Protein AF-A0A2A2EFG1-F1 (afdb_monomer)

InterPro domains:
  IPR046100 Protein of unknown function DUF6037 [PF19503] (18-204)

Solvent-accessible surface area (backbone atoms only — not comparable to full-atom values): 13064 Å² total; per-residue (Å²): 85,77,33,67,44,41,32,52,36,50,51,49,32,33,76,75,61,45,26,51,53,41,37,49,66,38,74,54,88,89,32,36,30,41,36,39,38,41,60,70,98,72,78,86,68,88,90,63,100,43,28,51,35,39,37,30,58,46,67,86,52,95,82,50,80,77,79,49,71,50,73,40,58,29,40,67,51,98,87,60,51,27,31,33,69,57,77,67,56,76,67,58,45,52,50,48,36,58,62,59,66,58,72,92,65,101,53,102,67,73,91,49,55,56,56,54,52,50,56,50,33,50,48,38,55,54,38,75,84,43,42,84,83,20,49,60,61,48,63,85,69,48,59,65,90,64,60,59,98,39,66,62,68,72,37,62,26,42,53,52,76,39,80,47,58,91,98,44,64,52,50,72,53,51,38,48,39,32,27,61,76,51,29,61,68,49,23,52,49,23,59,77,69,17,30,31,76,36,61,30,72,53,68,89,56,45,46,80,54,65,56,40,67,60,52,66,55,54,48,52,51,61,70,70,70,63,130

Mean predicted aligned error: 7.21 Å

Radius of gyration: 19.58 Å; Cα contacts (8 Å, |Δi|>4): 351; chains: 1;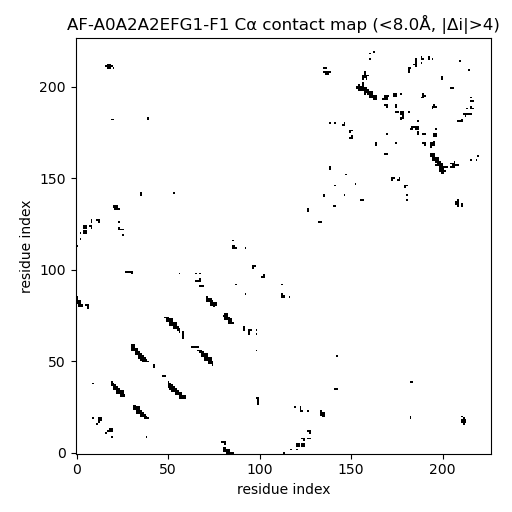 bounding box: 49×31×60 Å

Structure (mmCIF, N/CA/C/O backbone):
data_AF-A0A2A2EFG1-F1
#
_entry.id   AF-A0A2A2EFG1-F1
#
loop_
_atom_site.group_PDB
_atom_site.id
_atom_site.type_symbol
_atom_site.label_atom_id
_atom_site.label_alt_id
_atom_site.label_comp_id
_atom_site.label_asym_id
_atom_site.label_entity_id
_atom_site.label_seq_id
_atom_site.pdbx_PDB_ins_code
_atom_site.Cartn_x
_atom_site.Cartn_y
_atom_site.Cartn_z
_atom_site.occupancy
_atom_site.B_iso_or_equiv
_atom_site.auth_seq_id
_atom_site.auth_comp_id
_atom_site.auth_asym_id
_atom_site.auth_atom_id
_atom_site.pdbx_PDB_model_num
ATOM 1 N N . MET A 1 1 ? 1.786 10.701 15.870 1.00 95.50 1 MET A N 1
ATOM 2 C CA . MET A 1 1 ? 2.186 9.637 16.813 1.00 95.50 1 MET A CA 1
ATOM 3 C C . MET A 1 1 ? 3.221 8.754 16.147 1.00 95.50 1 MET A C 1
ATOM 5 O O . MET A 1 1 ? 3.118 8.558 14.942 1.00 95.50 1 MET A O 1
ATOM 9 N N . ASN A 1 2 ? 4.193 8.253 16.907 1.00 97.69 2 ASN A N 1
ATOM 10 C CA . ASN A 1 2 ? 5.210 7.336 16.385 1.00 97.69 2 ASN A CA 1
ATOM 11 C C . ASN A 1 2 ? 4.613 5.941 16.165 1.00 97.69 2 ASN A C 1
ATOM 13 O O . ASN A 1 2 ? 3.678 5.553 16.868 1.00 97.69 2 ASN A O 1
ATOM 17 N N . LEU A 1 3 ? 5.174 5.205 15.208 1.00 98.31 3 LEU A N 1
ATOM 18 C CA . LEU A 1 3 ? 4.755 3.867 14.791 1.00 98.31 3 LEU A CA 1
ATOM 19 C C . LEU A 1 3 ? 5.949 2.890 14.879 1.00 98.31 3 LEU A C 1
ATOM 21 O O . LEU A 1 3 ? 6.460 2.444 13.845 1.00 98.31 3 LEU A O 1
ATOM 25 N N . PRO A 1 4 ? 6.472 2.606 16.088 1.00 98.12 4 PRO A N 1
ATOM 26 C CA . PRO A 1 4 ? 7.697 1.825 16.244 1.00 98.12 4 PRO A CA 1
ATOM 27 C C . PRO A 1 4 ? 7.588 0.388 15.711 1.00 98.12 4 PRO A C 1
ATOM 29 O O . PRO A 1 4 ? 8.515 -0.073 15.047 1.00 98.12 4 PRO A O 1
ATOM 32 N N . GLU A 1 5 ? 6.469 -0.312 15.912 1.00 98.44 5 GLU A N 1
ATOM 33 C CA . GLU A 1 5 ? 6.283 -1.668 15.383 1.00 98.44 5 GLU A CA 1
ATOM 34 C C . GLU A 1 5 ? 6.168 -1.691 13.857 1.00 98.44 5 GLU A C 1
ATOM 36 O O . GLU A 1 5 ? 6.745 -2.573 13.218 1.00 98.44 5 GLU A O 1
ATOM 41 N N . LEU A 1 6 ? 5.497 -0.706 13.249 1.00 98.44 6 LEU A N 1
ATOM 42 C CA . LEU A 1 6 ? 5.484 -0.579 11.787 1.00 98.44 6 LEU A CA 1
ATOM 43 C C . LEU A 1 6 ? 6.875 -0.243 11.237 1.00 98.44 6 LEU A C 1
ATOM 45 O O . LEU A 1 6 ? 7.251 -0.756 10.184 1.00 98.44 6 LEU A O 1
ATOM 49 N N . THR A 1 7 ? 7.647 0.584 11.948 1.00 97.81 7 THR A N 1
ATOM 50 C CA . THR A 1 7 ? 9.036 0.919 11.586 1.00 97.81 7 THR A CA 1
ATOM 51 C C . THR A 1 7 ? 9.889 -0.344 11.532 1.00 97.81 7 THR A C 1
ATOM 53 O O . THR A 1 7 ? 10.501 -0.642 10.506 1.00 97.81 7 THR A O 1
ATOM 56 N N . GLU A 1 8 ? 9.871 -1.131 12.606 1.00 98.12 8 GLU A N 1
ATOM 57 C CA . GLU A 1 8 ? 10.647 -2.366 12.695 1.00 98.12 8 GLU A CA 1
ATOM 58 C C . GLU A 1 8 ? 10.170 -3.416 11.686 1.00 98.12 8 GLU A C 1
ATOM 60 O O . GLU A 1 8 ? 10.979 -4.052 11.010 1.00 98.12 8 GLU A O 1
ATOM 65 N N . THR A 1 9 ? 8.854 -3.554 11.510 1.00 98.19 9 THR A N 1
ATOM 66 C CA . THR A 1 9 ? 8.274 -4.438 10.492 1.00 98.19 9 THR A CA 1
ATOM 67 C C . THR A 1 9 ? 8.759 -4.064 9.098 1.00 98.19 9 THR A C 1
ATOM 69 O O . THR A 1 9 ? 9.175 -4.937 8.340 1.00 98.19 9 THR A O 1
ATOM 72 N N . THR A 1 10 ? 8.747 -2.774 8.765 1.00 95.88 10 THR A N 1
ATOM 73 C CA . THR A 1 10 ? 9.187 -2.267 7.459 1.00 95.88 10 THR A CA 1
ATOM 74 C C . THR A 1 10 ? 10.658 -2.576 7.218 1.00 95.88 10 THR A C 1
ATOM 76 O O . THR A 1 10 ? 11.002 -3.115 6.167 1.00 95.88 10 THR A O 1
ATOM 79 N N . ARG A 1 11 ? 11.513 -2.322 8.216 1.00 95.12 11 ARG A N 1
ATOM 80 C CA . ARG A 1 11 ? 12.943 -2.642 8.167 1.00 95.12 11 ARG A CA 1
ATOM 81 C C . ARG A 1 11 ? 13.173 -4.134 7.916 1.00 95.12 11 ARG A C 1
ATOM 83 O O . ARG A 1 11 ? 13.896 -4.499 6.995 1.00 95.12 11 ARG A O 1
ATOM 90 N N . LEU A 1 12 ? 12.506 -5.000 8.679 1.00 96.12 12 LEU A N 1
ATOM 91 C CA . LEU A 1 12 ? 12.628 -6.452 8.533 1.00 96.12 12 LEU A CA 1
ATOM 92 C C . LEU A 1 12 ? 12.108 -6.958 7.186 1.00 96.12 12 LEU A C 1
ATOM 94 O O . LEU A 1 12 ? 12.686 -7.887 6.624 1.00 96.12 12 LEU A O 1
ATOM 98 N N . VAL A 1 13 ? 11.013 -6.389 6.677 1.00 93.75 13 VAL A N 1
ATOM 99 C CA . VAL A 1 13 ? 10.456 -6.768 5.374 1.00 93.75 13 VAL A CA 1
ATOM 100 C C . VAL A 1 13 ? 11.408 -6.382 4.247 1.00 93.75 13 VAL A C 1
ATOM 102 O O . VAL A 1 13 ? 11.665 -7.212 3.373 1.00 93.75 13 VAL A O 1
ATOM 105 N N . LEU A 1 14 ? 11.979 -5.178 4.301 1.00 90.31 14 LEU A N 1
ATOM 106 C CA . LEU A 1 14 ? 12.982 -4.732 3.342 1.00 90.31 14 LEU A CA 1
ATOM 107 C C . LEU A 1 14 ? 14.232 -5.622 3.400 1.00 90.31 14 LEU A C 1
ATOM 109 O O . LEU A 1 14 ? 14.631 -6.181 2.388 1.00 90.31 14 LEU A O 1
ATOM 113 N N . GLU A 1 15 ? 14.802 -5.843 4.585 1.00 91.56 15 GLU A N 1
ATOM 114 C CA . GLU A 1 15 ? 16.037 -6.624 4.747 1.00 91.56 15 GLU A CA 1
ATOM 115 C C . GLU A 1 15 ? 15.890 -8.102 4.363 1.00 91.56 15 GLU A C 1
ATOM 117 O O . GLU A 1 15 ? 16.805 -8.687 3.786 1.00 91.56 15 GLU A O 1
ATOM 122 N N . ARG A 1 16 ? 14.768 -8.741 4.718 1.00 93.00 16 ARG A N 1
ATOM 123 C CA . ARG A 1 16 ? 14.599 -10.195 4.540 1.00 93.00 16 ARG A CA 1
ATOM 124 C C . ARG A 1 16 ? 13.960 -10.578 3.218 1.00 93.00 16 ARG A C 1
ATOM 126 O O . ARG A 1 16 ? 14.201 -11.682 2.731 1.00 93.00 16 ARG A O 1
ATOM 133 N N . TYR A 1 17 ? 13.092 -9.722 2.691 1.00 88.38 17 TYR A N 1
ATOM 134 C CA . TYR A 1 17 ? 12.268 -10.042 1.529 1.00 88.38 17 TYR A CA 1
ATOM 135 C C . TYR A 1 17 ? 12.483 -9.093 0.364 1.00 88.38 17 TYR A C 1
ATOM 137 O O . TYR A 1 17 ? 11.895 -9.344 -0.689 1.00 88.38 17 TYR A O 1
ATOM 145 N N . ASP A 1 18 ? 13.311 -8.060 0.536 1.00 85.75 18 ASP A N 1
ATOM 146 C CA . ASP A 1 18 ? 13.596 -7.054 -0.483 1.00 85.75 18 ASP A CA 1
ATOM 147 C C . ASP A 1 18 ? 12.312 -6.416 -1.035 1.00 85.75 18 ASP A C 1
ATOM 149 O O . ASP A 1 18 ? 12.150 -6.168 -2.225 1.00 85.75 18 ASP A O 1
ATOM 153 N N . ALA A 1 19 ? 11.336 -6.222 -0.145 1.00 86.00 19 ALA A N 1
ATOM 154 C CA . ALA A 1 19 ? 10.013 -5.739 -0.492 1.00 86.00 19 ALA A CA 1
ATOM 155 C C . ALA A 1 19 ? 9.727 -4.415 0.211 1.00 86.00 19 ALA A C 1
ATOM 157 O O . ALA A 1 19 ? 10.021 -4.225 1.387 1.00 86.00 19 ALA A O 1
ATOM 158 N N . THR A 1 20 ? 9.079 -3.508 -0.509 1.00 87.62 20 THR A N 1
ATOM 159 C CA . THR A 1 20 ? 8.700 -2.183 -0.000 1.00 87.62 20 THR A CA 1
ATOM 160 C C . THR A 1 20 ? 7.202 -2.061 0.259 1.00 87.62 20 THR A C 1
ATOM 162 O O . THR A 1 20 ? 6.716 -1.017 0.680 1.00 87.62 20 THR A O 1
ATOM 165 N N . ARG A 1 21 ? 6.432 -3.121 -0.007 1.00 89.88 21 ARG A N 1
ATOM 166 C CA . ARG A 1 21 ? 4.970 -3.112 0.077 1.00 89.88 21 ARG A CA 1
ATOM 167 C C . ARG A 1 21 ? 4.451 -4.391 0.686 1.00 89.88 21 ARG A C 1
ATOM 169 O O . ARG A 1 21 ? 4.853 -5.486 0.289 1.00 89.88 21 ARG A O 1
ATOM 176 N N . PHE A 1 22 ? 3.512 -4.251 1.608 1.00 93.75 22 PHE A N 1
ATOM 177 C CA . PHE A 1 22 ? 2.895 -5.384 2.276 1.00 93.75 22 PHE A CA 1
ATOM 178 C C . PHE A 1 22 ? 1.526 -5.016 2.832 1.00 93.75 22 PHE A C 1
ATOM 180 O O . PHE A 1 22 ? 1.172 -3.846 2.978 1.00 93.75 22 PHE A O 1
ATOM 187 N N . ARG A 1 23 ? 0.739 -6.047 3.131 1.00 95.38 23 ARG A N 1
ATOM 188 C CA . ARG A 1 23 ? -0.580 -5.907 3.741 1.00 95.38 23 ARG A CA 1
ATOM 189 C C . ARG A 1 23 ? -0.714 -6.781 4.973 1.00 95.38 23 ARG A C 1
ATOM 191 O O . ARG A 1 23 ? -0.101 -7.844 5.048 1.00 95.38 23 ARG A O 1
ATOM 198 N N . TRP A 1 24 ? -1.568 -6.397 5.907 1.00 97.06 24 TRP A N 1
ATOM 199 C CA . TRP A 1 24 ? -1.942 -7.241 7.039 1.00 97.06 24 TRP A CA 1
ATOM 200 C C . TRP A 1 24 ? -3.395 -7.024 7.428 1.00 97.06 24 TRP A C 1
ATOM 202 O O . TRP A 1 24 ? -4.050 -6.085 6.983 1.00 97.06 24 TRP A O 1
ATOM 212 N N . GLU A 1 25 ? -3.899 -7.947 8.233 1.00 95.62 25 GLU A N 1
ATOM 213 C CA . GLU A 1 25 ? -5.239 -7.870 8.787 1.00 95.62 25 GLU A CA 1
ATOM 214 C C . GLU A 1 25 ? -5.142 -7.537 10.270 1.00 95.62 25 GLU A C 1
ATOM 216 O O . GLU A 1 25 ? -4.250 -8.019 10.970 1.00 95.62 25 GLU A O 1
ATOM 221 N N . TYR A 1 26 ? -6.083 -6.733 10.743 1.00 96.06 26 TYR A N 1
ATOM 222 C CA . TYR A 1 26 ? -6.237 -6.391 12.146 1.00 96.06 26 TYR A CA 1
ATOM 223 C C . TYR A 1 26 ? -7.686 -6.625 12.558 1.00 96.06 26 TYR A C 1
ATOM 225 O O . TYR A 1 26 ? -8.609 -6.241 11.843 1.00 96.06 26 TYR A O 1
ATOM 233 N N . ARG A 1 27 ? -7.896 -7.276 13.701 1.00 94.19 27 ARG A N 1
ATOM 234 C CA . ARG A 1 27 ? -9.228 -7.553 14.236 1.00 94.19 27 ARG A CA 1
ATOM 235 C C . ARG A 1 27 ? -9.395 -6.828 15.563 1.00 94.19 27 ARG A C 1
ATOM 237 O O . ARG A 1 27 ? -8.611 -7.064 16.475 1.00 94.19 27 ARG A O 1
ATOM 244 N N . ASN A 1 28 ? -10.454 -6.033 15.676 1.00 89.88 28 ASN A N 1
ATOM 245 C CA . ASN A 1 28 ? -10.904 -5.443 16.933 1.00 89.88 28 ASN A CA 1
ATOM 246 C C . ASN A 1 28 ? -12.337 -5.924 17.198 1.00 89.88 28 ASN A C 1
ATOM 248 O O . ASN A 1 28 ? -13.269 -5.583 16.467 1.00 89.88 28 ASN A O 1
ATOM 252 N N . GLY A 1 29 ? -12.507 -6.811 18.182 1.00 87.19 29 GLY A N 1
ATOM 253 C CA . GLY A 1 29 ? -13.783 -7.488 18.413 1.00 87.19 29 GLY A CA 1
ATOM 254 C C . GLY A 1 29 ? -14.263 -8.246 17.167 1.00 87.19 29 GLY A C 1
ATOM 255 O O . GLY A 1 29 ? -13.576 -9.137 16.659 1.00 87.19 29 GLY A O 1
ATOM 256 N N . LYS A 1 30 ? -15.455 -7.896 16.668 1.00 86.44 30 LYS A N 1
ATOM 257 C CA . LYS A 1 30 ? -16.023 -8.472 15.435 1.00 86.44 30 LYS A CA 1
ATOM 258 C C . LYS A 1 30 ? -15.529 -7.772 14.164 1.00 86.44 30 LYS A C 1
ATOM 260 O O . LYS A 1 30 ? -15.534 -8.398 13.107 1.00 86.44 30 LYS A O 1
ATOM 265 N N . ALA A 1 31 ? -15.057 -6.529 14.266 1.00 91.19 31 ALA A N 1
ATOM 266 C CA . ALA A 1 31 ? -14.601 -5.755 13.122 1.00 91.19 31 ALA A CA 1
ATOM 267 C C . ALA A 1 31 ? -13.252 -6.274 12.603 1.00 91.19 31 ALA A C 1
ATOM 269 O O . ALA A 1 31 ? -12.297 -6.456 13.364 1.00 91.19 31 ALA A O 1
ATOM 270 N N . LEU A 1 32 ? -13.178 -6.512 11.293 1.00 94.44 32 LEU A N 1
ATOM 271 C CA . LEU A 1 32 ? -11.959 -6.884 10.584 1.00 94.44 32 LEU A CA 1
ATOM 272 C C . LEU A 1 32 ? -11.518 -5.717 9.704 1.00 94.44 32 LEU A C 1
ATOM 274 O O . LEU A 1 32 ? -12.310 -5.179 8.937 1.00 94.44 32 LEU A O 1
ATOM 278 N N . PHE A 1 33 ? -10.243 -5.364 9.774 1.00 95.56 33 PHE A N 1
ATOM 279 C CA . PHE A 1 33 ? -9.623 -4.337 8.951 1.00 95.56 33 PHE A CA 1
ATOM 280 C C . PHE A 1 33 ? -8.510 -4.950 8.106 1.00 95.56 33 PHE A C 1
ATOM 282 O O . PHE A 1 33 ? -7.767 -5.814 8.570 1.00 95.56 33 PHE A O 1
ATOM 289 N N . SER A 1 34 ? -8.380 -4.475 6.872 1.00 94.81 34 SER A N 1
ATOM 290 C CA . SER A 1 34 ? -7.228 -4.717 6.009 1.00 94.81 34 SER A CA 1
ATOM 291 C C . SER A 1 34 ? -6.396 -3.445 5.936 1.00 94.81 34 SER A C 1
ATOM 293 O O . SER A 1 34 ? -6.917 -2.390 5.569 1.00 94.81 34 SER A O 1
ATOM 295 N N . ALA A 1 35 ? -5.107 -3.563 6.231 1.00 97.06 35 ALA A N 1
ATOM 296 C CA . ALA A 1 35 ? -4.119 -2.510 6.071 1.00 97.06 35 ALA A CA 1
ATOM 297 C C . ALA A 1 35 ? -3.201 -2.820 4.886 1.00 97.06 35 ALA A C 1
ATOM 299 O O . ALA A 1 35 ? -2.747 -3.953 4.725 1.00 97.06 35 ALA A O 1
ATOM 300 N N . PHE A 1 36 ? -2.925 -1.813 4.065 1.00 95.69 36 PHE A N 1
ATOM 301 C CA . PHE A 1 36 ? -1.925 -1.828 3.004 1.00 95.69 36 PHE A CA 1
ATOM 302 C C . PHE A 1 36 ? -0.925 -0.711 3.283 1.00 95.69 36 PHE A C 1
ATOM 304 O O . PHE A 1 36 ? -1.332 0.438 3.452 1.00 95.69 36 PHE A O 1
ATOM 311 N N . PHE A 1 37 ? 0.365 -1.040 3.297 1.00 95.25 37 PHE A N 1
ATOM 312 C CA . PHE A 1 37 ? 1.436 -0.069 3.478 1.00 95.25 37 PHE A CA 1
ATOM 313 C C . PHE A 1 37 ? 2.425 -0.130 2.317 1.00 95.25 37 PHE A C 1
ATOM 315 O O . PHE A 1 37 ? 2.853 -1.218 1.913 1.00 95.25 37 PHE A O 1
ATOM 322 N N . ALA A 1 38 ? 2.792 1.041 1.796 1.00 90.69 38 ALA A N 1
ATOM 323 C CA . ALA A 1 38 ? 3.867 1.188 0.825 1.00 90.69 38 ALA A CA 1
ATOM 324 C C . ALA A 1 38 ? 4.954 2.114 1.374 1.00 90.69 38 ALA A C 1
ATOM 326 O O . ALA A 1 38 ? 4.748 3.314 1.519 1.00 90.69 38 ALA A O 1
ATOM 327 N N . TYR A 1 39 ? 6.114 1.529 1.650 1.00 88.81 39 TYR A N 1
ATOM 328 C CA . TYR A 1 39 ? 7.332 2.228 2.017 1.00 88.81 39 TYR A CA 1
ATOM 329 C C . TYR A 1 39 ? 8.029 2.762 0.760 1.00 88.81 39 TYR A C 1
ATOM 331 O O . TYR A 1 39 ? 8.177 2.041 -0.229 1.00 88.81 39 TYR A O 1
ATOM 339 N N . GLU A 1 40 ? 8.475 4.014 0.789 1.00 80.38 40 GLU A N 1
ATOM 340 C CA . GLU A 1 40 ? 9.240 4.629 -0.300 1.00 80.38 40 GLU A CA 1
ATOM 341 C C . GLU A 1 40 ? 10.542 5.202 0.295 1.00 80.38 40 GLU A C 1
ATOM 343 O O . GLU A 1 40 ? 10.512 6.293 0.860 1.00 80.38 40 GLU A O 1
ATOM 348 N N . PRO A 1 41 ? 11.667 4.454 0.243 1.00 60.91 41 PRO A N 1
ATOM 349 C CA . PRO A 1 41 ? 12.880 4.789 0.998 1.00 60.91 41 PRO A CA 1
ATOM 350 C C . PRO A 1 41 ? 13.566 6.104 0.607 1.00 60.91 41 PRO A C 1
ATOM 352 O O . PRO A 1 41 ? 14.379 6.610 1.374 1.00 60.91 41 PRO A O 1
ATOM 355 N N . GLU A 1 42 ? 13.267 6.675 -0.561 1.00 60.06 42 GLU A N 1
ATOM 356 C CA . GLU A 1 42 ? 13.972 7.848 -1.083 1.00 60.06 42 GLU A CA 1
ATOM 357 C C . GLU A 1 42 ? 13.033 8.709 -1.944 1.00 60.06 42 GLU A C 1
ATOM 359 O O . GLU A 1 42 ? 12.936 8.530 -3.155 1.00 60.06 42 GLU A O 1
ATOM 364 N N . SER A 1 43 ? 12.343 9.694 -1.362 1.00 50.31 43 SER A N 1
ATOM 365 C CA . SER A 1 43 ? 11.673 10.739 -2.153 1.00 50.31 43 SER A CA 1
ATOM 366 C C . SER A 1 43 ? 12.669 11.840 -2.542 1.00 50.31 43 SER A C 1
ATOM 368 O O . SER A 1 43 ? 12.561 12.998 -2.148 1.00 50.31 43 SER A O 1
ATOM 370 N N . GLY A 1 44 ? 13.675 11.474 -3.344 1.00 42.94 44 GLY A N 1
ATOM 371 C CA . GLY A 1 44 ? 14.618 12.424 -3.948 1.00 42.94 44 GLY A CA 1
ATOM 372 C C . GLY A 1 44 ? 14.001 13.297 -5.050 1.00 42.94 44 GLY A C 1
ATOM 373 O O . GLY A 1 44 ? 14.563 14.330 -5.401 1.00 42.94 44 GLY A O 1
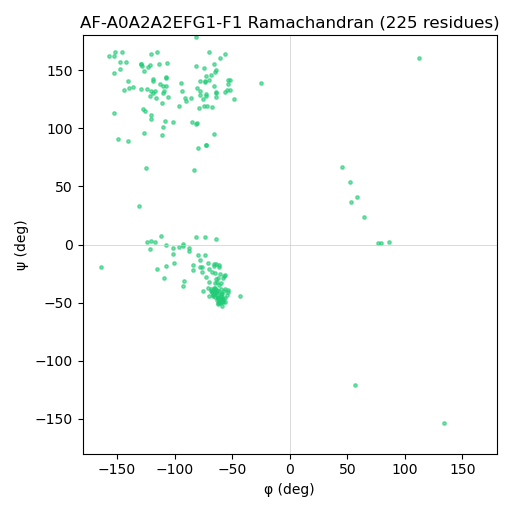ATOM 374 N N . THR A 1 45 ? 12.832 12.929 -5.577 1.00 43.38 45 THR A N 1
ATOM 375 C CA . THR A 1 45 ? 12.072 13.710 -6.563 1.00 43.38 45 THR A CA 1
ATOM 376 C C . THR A 1 45 ? 10.581 13.373 -6.421 1.00 43.38 45 THR A C 1
ATOM 378 O O . THR A 1 45 ? 10.198 12.232 -6.650 1.00 43.38 45 THR A O 1
ATOM 381 N N . LEU A 1 46 ? 9.787 14.351 -5.980 1.00 48.22 46 LEU A N 1
ATOM 382 C CA . LEU A 1 46 ? 8.332 14.367 -5.727 1.00 48.22 46 LEU A CA 1
ATOM 383 C C . LEU A 1 46 ? 7.420 13.372 -6.482 1.00 48.22 46 LEU A C 1
ATOM 385 O O . LEU A 1 46 ? 7.517 13.240 -7.696 1.00 48.22 46 LEU A O 1
ATOM 389 N N . ASP A 1 47 ? 6.448 12.826 -5.730 1.00 50.81 47 ASP A N 1
ATOM 390 C CA . ASP A 1 47 ? 5.000 12.869 -6.055 1.00 50.81 47 ASP A CA 1
ATOM 391 C C . ASP A 1 47 ? 4.113 12.511 -4.838 1.00 50.81 47 ASP A C 1
ATOM 393 O O . ASP A 1 47 ? 2.951 12.903 -4.783 1.00 50.81 47 ASP A O 1
ATOM 397 N N . TRP A 1 48 ? 4.661 11.848 -3.810 1.00 53.56 48 TRP A N 1
ATOM 398 C CA . TRP A 1 48 ? 3.968 11.610 -2.536 1.00 53.56 48 TRP A CA 1
ATOM 399 C C . TRP A 1 48 ? 4.827 12.132 -1.371 1.00 53.56 48 TRP A C 1
ATOM 401 O O . TRP A 1 48 ? 5.919 11.612 -1.149 1.00 53.56 48 TRP A O 1
ATOM 411 N N . PRO A 1 49 ? 4.389 13.162 -0.614 1.00 69.00 49 PRO A N 1
ATOM 412 C CA . PRO A 1 49 ? 5.139 13.680 0.538 1.00 69.00 49 PRO A CA 1
ATOM 413 C C . PRO A 1 49 ? 5.084 12.747 1.765 1.00 69.00 49 PRO A C 1
ATOM 415 O O . PRO A 1 49 ? 5.550 13.101 2.851 1.00 69.00 49 PRO A O 1
ATOM 418 N N . TYR A 1 50 ? 4.498 11.564 1.597 1.00 84.00 50 TYR A N 1
ATOM 419 C CA . TYR A 1 50 ? 4.250 10.571 2.625 1.00 84.00 50 TYR A CA 1
ATOM 420 C C . TYR A 1 50 ? 4.197 9.165 2.021 1.00 84.00 50 TYR A C 1
ATOM 422 O O . TYR A 1 50 ? 3.977 8.973 0.827 1.00 84.00 50 TYR A O 1
ATOM 430 N N . MET A 1 51 ? 4.337 8.173 2.887 1.00 90.62 51 MET A N 1
ATOM 431 C CA . MET A 1 51 ? 4.109 6.762 2.616 1.00 90.62 51 MET A CA 1
ATOM 432 C C . MET A 1 51 ? 2.646 6.426 2.930 1.00 90.62 51 MET A C 1
ATOM 434 O O . MET A 1 51 ? 2.190 6.685 4.049 1.00 90.62 51 MET A O 1
ATOM 438 N N . PRO A 1 52 ? 1.874 5.879 1.978 1.00 91.69 52 PRO A N 1
ATOM 439 C CA . PRO A 1 52 ? 0.463 5.605 2.202 1.00 91.69 52 PRO A CA 1
ATOM 440 C C . PRO A 1 52 ? 0.274 4.374 3.096 1.00 91.69 52 PRO A C 1
ATOM 442 O O . PRO A 1 52 ? 0.728 3.274 2.767 1.00 91.69 52 PRO A O 1
ATOM 445 N N . LEU A 1 53 ? -0.467 4.548 4.192 1.00 95.88 53 LEU A N 1
ATOM 446 C CA . LEU A 1 53 ? -1.056 3.465 4.979 1.00 95.88 53 LEU A CA 1
ATOM 447 C C . LEU A 1 53 ? -2.577 3.503 4.800 1.00 95.88 53 LEU A C 1
ATOM 449 O O . LEU A 1 53 ? -3.281 4.236 5.494 1.00 95.88 53 LEU A O 1
ATOM 453 N N . LEU A 1 54 ? -3.091 2.717 3.853 1.00 95.44 54 LEU A N 1
ATOM 454 C CA . LEU A 1 54 ? -4.533 2.593 3.657 1.00 95.44 54 LEU A CA 1
ATOM 455 C C . LEU A 1 54 ? -5.088 1.524 4.590 1.00 95.44 54 LEU A C 1
ATOM 457 O O . LEU A 1 54 ? -4.669 0.369 4.537 1.00 95.44 54 LEU A O 1
ATOM 461 N N . VAL A 1 55 ? -6.089 1.895 5.375 1.00 96.31 55 VAL A N 1
ATOM 462 C CA . VAL A 1 55 ? -6.821 0.992 6.260 1.00 96.31 55 VAL A CA 1
ATOM 463 C C . VAL A 1 55 ? -8.262 0.957 5.799 1.00 96.31 55 VAL A C 1
ATOM 465 O O . VAL A 1 55 ? -8.861 1.995 5.549 1.00 96.31 55 VAL A O 1
ATOM 468 N N . SER A 1 56 ? -8.824 -0.235 5.660 1.00 94.62 56 SER A N 1
ATOM 469 C CA . SER A 1 56 ? -10.202 -0.418 5.209 1.00 94.62 56 SER A CA 1
ATOM 470 C C . SER A 1 56 ? -10.899 -1.469 6.048 1.00 94.62 56 SER A C 1
ATOM 472 O O . SER A 1 56 ? -10.332 -2.523 6.338 1.00 94.62 56 SER A O 1
ATOM 474 N N . TYR A 1 57 ? -12.132 -1.179 6.442 1.00 94.06 57 TYR A N 1
ATOM 475 C CA . TYR A 1 57 ? -13.014 -2.166 7.031 1.00 94.06 57 TYR A CA 1
ATOM 476 C C . TYR A 1 57 ? -13.351 -3.234 5.990 1.00 94.06 57 TYR A C 1
ATOM 478 O O . TYR A 1 57 ? -13.619 -2.949 4.819 1.00 94.06 57 TYR A O 1
ATOM 486 N N . ARG A 1 58 ? -13.311 -4.487 6.429 1.00 89.81 58 ARG A N 1
ATOM 487 C CA . ARG A 1 58 ? -13.668 -5.663 5.651 1.00 89.81 58 ARG A CA 1
ATOM 488 C C . ARG A 1 58 ? -14.993 -6.192 6.198 1.00 89.81 58 ARG A C 1
ATOM 490 O O . ARG A 1 58 ? -14.967 -6.822 7.253 1.00 89.81 58 ARG A O 1
ATOM 497 N N . PRO A 1 59 ? -16.103 -5.995 5.464 1.00 82.88 59 PRO A N 1
ATOM 498 C CA . PRO A 1 59 ? -17.350 -6.707 5.713 1.00 82.88 59 PRO A CA 1
ATOM 499 C C . PRO A 1 59 ? -17.069 -8.205 5.854 1.00 82.88 59 PRO A C 1
ATOM 501 O O . PRO A 1 59 ? -16.408 -8.798 4.993 1.00 82.88 59 PRO A O 1
ATOM 504 N N . THR A 1 60 ? -17.502 -8.791 6.964 1.00 79.06 60 THR A N 1
ATOM 505 C CA . THR A 1 60 ? -17.317 -10.215 7.278 1.00 79.06 60 THR A CA 1
ATOM 506 C C . THR A 1 60 ? -18.608 -11.010 7.164 1.00 79.06 60 THR A C 1
ATOM 508 O O . THR A 1 60 ? -18.544 -12.231 7.026 1.00 79.06 60 THR A O 1
ATOM 511 N N . GLN A 1 61 ? -19.753 -10.330 7.192 1.00 79.19 61 GLN A N 1
ATOM 512 C CA . GLN A 1 61 ? -21.079 -10.903 7.028 1.00 79.19 61 GLN A CA 1
ATOM 513 C C . GLN A 1 61 ? -21.825 -10.241 5.856 1.00 79.19 61 GLN A C 1
ATOM 515 O O . GLN A 1 61 ? -21.544 -9.087 5.530 1.00 79.19 61 GLN A O 1
ATOM 520 N N . PRO A 1 62 ? -22.769 -10.936 5.197 1.00 75.94 62 PRO A N 1
ATOM 521 C CA . PRO A 1 62 ? -23.567 -10.365 4.107 1.00 75.94 62 PRO A CA 1
ATOM 522 C C . PRO A 1 62 ? -24.373 -9.115 4.493 1.00 75.94 62 PRO A C 1
ATOM 524 O O . PRO A 1 62 ? -24.638 -8.273 3.639 1.00 75.94 62 PRO A O 1
ATOM 527 N N . GLU A 1 63 ? -24.768 -8.998 5.760 1.00 78.81 63 GLU A N 1
ATOM 528 C CA . GLU A 1 63 ? -25.491 -7.853 6.319 1.00 78.81 63 GLU A CA 1
ATOM 529 C C . GLU A 1 63 ? -24.604 -6.642 6.652 1.00 78.81 63 GLU A C 1
ATOM 531 O O . GLU A 1 63 ? -25.137 -5.570 6.943 1.00 78.81 63 GLU A O 1
ATOM 536 N N . ASP A 1 64 ? -23.275 -6.781 6.593 1.00 78.25 64 ASP A N 1
ATOM 537 C CA . ASP A 1 64 ? -22.329 -5.691 6.844 1.00 78.25 64 ASP A CA 1
ATOM 538 C C . ASP A 1 64 ? -22.357 -4.706 5.656 1.00 78.25 64 ASP A C 1
ATOM 540 O O . ASP A 1 64 ? -21.567 -4.796 4.713 1.00 78.25 64 ASP A O 1
ATOM 544 N N . THR A 1 65 ? -23.288 -3.749 5.681 1.00 77.50 65 THR A N 1
ATOM 545 C CA . THR A 1 65 ? -23.410 -2.708 4.644 1.00 77.50 65 THR A CA 1
ATOM 546 C C . THR A 1 65 ? -22.550 -1.478 4.923 1.00 77.50 65 THR A C 1
ATOM 548 O O . THR A 1 65 ? -22.518 -0.559 4.104 1.00 77.50 65 THR A O 1
ATOM 551 N N . GLN A 1 66 ? -21.890 -1.401 6.086 1.00 81.62 66 GLN A N 1
ATOM 552 C CA . GLN A 1 66 ? -21.018 -0.270 6.387 1.00 81.62 66 GLN A CA 1
ATOM 553 C C . GLN A 1 66 ? -19.753 -0.305 5.527 1.00 81.62 66 GLN A C 1
ATOM 555 O O . GLN A 1 66 ? -19.125 -1.344 5.312 1.00 81.62 66 GLN A O 1
ATOM 560 N N . HIS A 1 67 ? -19.333 0.881 5.101 1.00 85.44 67 HIS A N 1
ATOM 561 C CA . HIS A 1 67 ? -18.056 1.095 4.444 1.00 85.44 67 HIS A CA 1
ATOM 562 C C . HIS A 1 67 ? -17.235 2.059 5.278 1.00 85.44 67 HIS A C 1
ATOM 564 O O . HIS A 1 67 ? -17.707 3.126 5.659 1.00 85.44 67 HIS A O 1
ATOM 570 N N . TRP A 1 68 ? -15.989 1.687 5.537 1.00 92.81 68 TRP A N 1
ATOM 571 C CA . TRP A 1 68 ? -15.037 2.578 6.170 1.00 92.81 68 TRP A CA 1
ATOM 572 C C . TRP A 1 68 ? -13.656 2.349 5.583 1.00 92.81 68 TRP A C 1
ATOM 574 O O . TRP A 1 68 ? -13.207 1.209 5.452 1.00 92.81 68 TRP A O 1
ATOM 584 N N . SER A 1 69 ? -12.974 3.429 5.238 1.00 93.50 69 SER A N 1
ATOM 585 C CA . SER A 1 69 ? -11.563 3.395 4.891 1.00 93.50 69 SER A CA 1
ATOM 586 C C . SER A 1 69 ? -10.928 4.735 5.191 1.00 93.50 69 SER A C 1
ATOM 588 O O . SER A 1 69 ? -11.573 5.761 5.001 1.00 93.50 69 SER A O 1
ATOM 590 N N . HIS A 1 70 ? -9.662 4.719 5.577 1.00 95.00 70 HIS A N 1
ATOM 591 C CA . HIS A 1 70 ? -8.882 5.920 5.805 1.00 95.00 70 HIS A CA 1
ATOM 592 C C . HIS A 1 70 ? -7.452 5.730 5.296 1.00 95.00 70 HIS A C 1
ATOM 594 O O . HIS A 1 70 ? -6.869 4.650 5.440 1.00 95.00 70 HIS A O 1
ATOM 600 N N . LEU A 1 71 ? -6.900 6.777 4.686 1.00 93.75 71 LEU A N 1
ATOM 601 C CA . LEU A 1 71 ? -5.515 6.830 4.235 1.00 93.75 71 LEU A CA 1
ATOM 602 C C . LEU A 1 71 ? -4.706 7.646 5.240 1.00 93.75 71 LEU A C 1
ATOM 604 O O . LEU A 1 71 ? -4.788 8.870 5.250 1.00 93.75 71 LEU A O 1
ATOM 608 N N . TYR A 1 72 ? -3.903 6.969 6.055 1.00 94.75 72 TYR A N 1
ATOM 609 C CA . TYR A 1 72 ? -2.934 7.650 6.900 1.00 94.75 72 TYR A CA 1
ATOM 610 C C . TYR A 1 72 ? -1.717 8.051 6.066 1.00 94.75 72 TYR A C 1
ATOM 612 O O . TYR A 1 72 ? -1.099 7.220 5.392 1.00 94.75 72 TYR A O 1
ATOM 620 N N . GLU A 1 73 ? -1.352 9.324 6.165 1.00 93.31 73 GLU A N 1
ATOM 621 C CA . GLU A 1 73 ? -0.100 9.861 5.643 1.00 93.31 73 GLU A CA 1
ATOM 622 C C . GLU A 1 73 ? 1.020 9.550 6.646 1.00 93.31 73 GLU A C 1
ATOM 624 O O . GLU A 1 73 ? 1.092 10.134 7.733 1.00 93.31 73 GLU A O 1
ATOM 629 N N . VAL A 1 74 ? 1.862 8.563 6.324 1.00 95.25 74 VAL A N 1
ATOM 630 C CA . VAL A 1 74 ? 2.996 8.167 7.169 1.00 95.25 74 VAL A CA 1
ATOM 631 C C . VAL A 1 74 ? 4.250 8.900 6.708 1.00 95.25 74 VAL A C 1
ATOM 633 O O . VAL A 1 74 ? 4.591 8.899 5.530 1.00 95.25 74 VAL A O 1
ATOM 636 N N . HIS A 1 75 ? 4.985 9.483 7.641 1.00 92.38 75 HIS A N 1
ATOM 637 C CA . HIS A 1 75 ? 6.266 10.134 7.395 1.00 92.38 75 HIS A CA 1
ATOM 638 C C . HIS A 1 75 ? 7.385 9.397 8.126 1.00 92.38 75 HIS A C 1
ATOM 640 O O . HIS A 1 75 ? 7.125 8.585 9.014 1.00 92.38 75 HIS A O 1
ATOM 646 N N . GLN A 1 76 ? 8.626 9.693 7.752 1.00 91.44 76 GLN A N 1
ATOM 647 C CA . GLN A 1 76 ? 9.824 9.176 8.400 1.00 91.44 76 GLN A CA 1
ATOM 648 C C . GLN A 1 76 ? 10.654 10.346 8.926 1.00 91.44 76 GLN A C 1
ATOM 650 O O . GLN A 1 76 ? 10.871 11.323 8.206 1.00 91.44 76 GLN A O 1
ATOM 655 N N . ASP A 1 77 ? 11.098 10.274 10.180 1.00 90.31 77 ASP A N 1
ATOM 656 C CA . ASP A 1 77 ? 12.038 11.256 10.721 1.00 90.31 77 ASP A CA 1
ATOM 657 C C . ASP A 1 77 ? 13.491 10.949 10.310 1.00 90.31 77 ASP A C 1
ATOM 659 O O . ASP A 1 77 ? 13.787 9.968 9.626 1.00 90.31 77 ASP A O 1
ATOM 663 N N . ARG A 1 78 ? 14.436 11.799 10.732 1.00 87.19 78 ARG A N 1
ATOM 664 C CA . ARG A 1 78 ? 15.863 11.648 10.388 1.00 87.19 78 ARG A CA 1
ATOM 665 C C . ARG A 1 78 ? 16.506 10.396 10.990 1.00 87.19 78 ARG A C 1
ATOM 667 O O . ARG A 1 78 ? 17.583 10.005 10.554 1.00 87.19 78 ARG A O 1
ATOM 674 N N . GLN A 1 79 ? 15.887 9.811 12.008 1.00 88.75 79 GLN A N 1
ATOM 675 C CA . GLN A 1 79 ? 16.327 8.603 12.693 1.00 88.75 79 GLN A CA 1
ATOM 676 C C . GLN A 1 79 ? 15.690 7.348 12.085 1.00 88.75 79 GLN A C 1
ATOM 678 O O . GLN A 1 79 ? 15.979 6.239 12.532 1.00 88.75 79 GLN A O 1
ATOM 683 N N . GLY A 1 80 ? 14.841 7.507 11.068 1.00 89.56 80 GLY A N 1
ATOM 684 C CA . GLY A 1 80 ? 14.150 6.411 10.411 1.00 89.56 80 GLY A CA 1
ATOM 685 C C . GLY A 1 80 ? 12.835 6.008 11.083 1.00 89.56 80 GLY A C 1
ATOM 686 O O . GLY A 1 80 ? 12.199 5.071 10.602 1.00 89.56 80 GLY A O 1
ATOM 687 N N . MET A 1 81 ? 12.400 6.688 12.151 1.00 95.50 81 MET A N 1
ATOM 688 C CA . MET A 1 81 ? 11.151 6.381 12.851 1.00 95.50 81 MET A CA 1
ATOM 689 C C . MET A 1 81 ? 9.953 6.815 12.013 1.00 95.50 81 MET A C 1
ATOM 691 O O . MET A 1 81 ? 9.849 7.974 11.603 1.00 95.50 81 MET A O 1
ATOM 695 N N . LEU A 1 82 ? 9.019 5.889 11.802 1.00 96.38 82 LEU A N 1
ATOM 696 C CA . LEU A 1 82 ? 7.757 6.189 11.146 1.00 96.38 82 LEU A CA 1
ATOM 697 C C . LEU A 1 82 ? 6.799 6.887 12.112 1.00 96.38 82 LEU A C 1
ATOM 699 O O . LEU A 1 82 ? 6.684 6.514 13.282 1.00 96.38 82 LEU A O 1
ATOM 703 N N . TYR A 1 83 ? 6.063 7.876 11.618 1.00 96.38 83 TYR A N 1
ATOM 704 C CA . TYR A 1 83 ? 5.022 8.560 12.377 1.00 96.38 83 TYR A CA 1
ATOM 705 C C . TYR A 1 83 ? 3.870 9.011 11.477 1.00 96.38 83 TYR A C 1
ATOM 707 O O . TYR A 1 83 ? 4.061 9.303 10.302 1.00 96.38 83 TYR A O 1
ATOM 715 N N . ALA A 1 84 ? 2.664 9.091 12.038 1.00 96.50 84 ALA A N 1
ATOM 716 C CA . ALA A 1 84 ? 1.469 9.555 11.328 1.00 96.50 84 ALA A CA 1
ATOM 717 C C . ALA A 1 84 ? 0.559 10.392 12.234 1.00 96.50 84 ALA A C 1
ATOM 719 O O . ALA A 1 84 ? 0.601 10.271 13.466 1.00 96.50 84 ALA A O 1
ATOM 720 N N . ASN A 1 85 ? -0.278 11.240 11.638 1.00 95.00 85 ASN A N 1
ATOM 721 C CA . ASN A 1 85 ? -1.343 11.931 12.358 1.00 95.00 85 ASN A CA 1
ATOM 722 C C . ASN A 1 85 ? -2.533 10.968 12.560 1.00 95.00 85 ASN A C 1
ATOM 724 O O . ASN A 1 85 ? -3.107 10.529 11.570 1.00 95.00 85 ASN A O 1
ATOM 728 N N . PRO A 1 86 ? -2.926 10.626 13.804 1.00 94.50 86 PRO A N 1
ATOM 729 C CA . PRO A 1 86 ? -4.035 9.704 14.041 1.00 94.50 86 PRO A CA 1
ATOM 730 C C . PRO A 1 86 ? -5.415 10.373 13.941 1.00 94.50 86 PRO A C 1
ATOM 732 O O . PRO A 1 86 ? -6.405 9.763 14.325 1.00 94.50 86 PRO A O 1
ATOM 735 N N . MET A 1 87 ? -5.501 11.637 13.531 1.00 90.81 87 MET A N 1
ATOM 736 C CA . MET A 1 87 ? -6.771 12.355 13.464 1.00 90.81 87 MET A CA 1
ATOM 737 C C . MET A 1 87 ? -7.626 11.878 12.289 1.00 90.81 87 MET A C 1
ATOM 739 O O . MET A 1 87 ? -7.125 11.685 11.188 1.00 90.81 87 MET A O 1
ATOM 743 N N . LEU A 1 88 ? -8.929 11.756 12.536 1.00 92.44 88 LEU A N 1
ATOM 744 C CA . LEU A 1 88 ? -9.950 11.506 11.520 1.00 92.44 88 LEU A CA 1
ATOM 745 C C . LEU A 1 88 ? -10.860 12.726 11.416 1.00 92.44 88 LEU A C 1
ATOM 747 O O . LEU A 1 88 ? -11.024 13.467 12.393 1.00 92.44 88 LEU A O 1
ATOM 751 N N . SER A 1 89 ? -11.502 12.903 10.263 1.00 91.25 89 SER A N 1
ATOM 752 C CA . SER A 1 89 ? -12.657 13.794 10.184 1.00 91.25 89 SER A CA 1
ATOM 753 C C . SER A 1 89 ? -13.780 13.309 11.112 1.00 91.25 89 SER A C 1
ATOM 755 O O . SER A 1 89 ? -13.831 12.145 11.520 1.00 91.25 89 SER A O 1
ATOM 757 N N . HIS A 1 90 ? -14.706 14.206 11.457 1.00 89.19 90 HIS A N 1
ATOM 758 C CA . HIS A 1 90 ? -15.839 13.863 12.320 1.00 89.19 90 HIS A CA 1
ATOM 759 C C . HIS A 1 90 ? -16.683 12.706 11.749 1.00 89.19 90 HIS A C 1
ATOM 761 O O . HIS A 1 90 ? -17.099 11.815 12.489 1.00 89.19 90 HIS A O 1
ATOM 767 N N . GLU A 1 91 ? -16.893 12.695 10.432 1.00 90.25 91 GLU A N 1
ATOM 768 C CA . GLU A 1 91 ? -17.673 11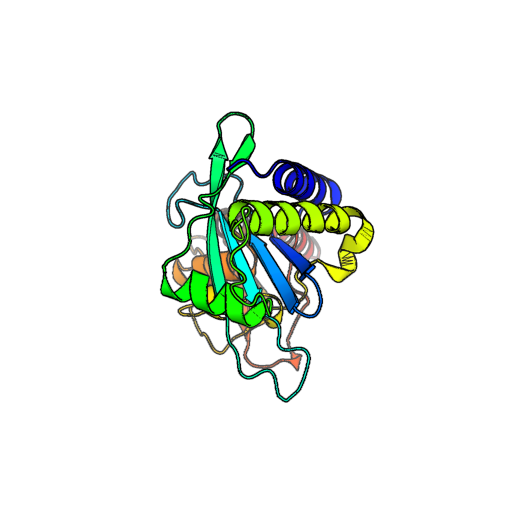.672 9.727 1.00 90.25 91 GLU A CA 1
ATOM 769 C C . GLU A 1 91 ? -16.956 10.316 9.704 1.00 90.25 91 GLU A C 1
ATOM 771 O O . GLU A 1 91 ? -17.563 9.286 10.014 1.00 90.25 91 GLU A O 1
ATOM 776 N N . GLU A 1 92 ? -15.650 10.307 9.418 1.00 91.00 92 GLU A N 1
ATOM 777 C CA . GLU A 1 92 ? -14.831 9.091 9.456 1.00 91.00 92 GLU A CA 1
ATOM 778 C C . GLU A 1 92 ? -14.748 8.511 10.865 1.00 91.00 92 GLU A C 1
ATOM 780 O O . GLU A 1 92 ? -14.830 7.294 11.027 1.00 91.00 92 GLU A O 1
ATOM 785 N N . TYR A 1 93 ? -14.611 9.363 11.886 1.00 92.62 93 TYR A N 1
ATOM 786 C CA . TYR A 1 93 ? -14.629 8.938 13.281 1.00 92.62 93 TYR A CA 1
ATOM 787 C C . TYR A 1 93 ? -15.963 8.280 13.632 1.00 92.62 93 TYR A C 1
ATOM 789 O O . TYR A 1 93 ? -15.979 7.169 14.154 1.00 92.62 93 TYR A O 1
ATOM 797 N N . LYS A 1 94 ? -17.089 8.930 13.316 1.00 90.56 94 LYS A N 1
ATOM 798 C CA . LYS A 1 94 ? -18.421 8.396 13.620 1.00 90.56 94 LYS A CA 1
ATOM 799 C C . LYS A 1 94 ? -18.645 7.040 12.947 1.00 90.56 94 LYS A C 1
ATOM 801 O O . LYS A 1 94 ? -19.059 6.092 13.607 1.00 90.56 94 LYS A O 1
ATOM 806 N N . THR A 1 95 ? -18.289 6.934 11.671 1.00 91.06 95 THR A N 1
ATOM 807 C CA . THR A 1 95 ? -18.414 5.686 10.909 1.00 91.06 95 THR A CA 1
ATOM 808 C C . THR A 1 95 ? -17.496 4.591 11.466 1.00 91.06 95 THR A C 1
ATOM 810 O O . THR A 1 95 ? -17.897 3.433 11.543 1.00 91.06 95 THR A O 1
ATOM 813 N N . LEU A 1 96 ? -16.283 4.936 11.920 1.00 92.62 96 LEU A N 1
ATOM 814 C CA . LEU A 1 96 ? -15.383 3.987 12.584 1.00 92.62 96 LEU A CA 1
ATOM 815 C C . LEU A 1 96 ? -15.989 3.451 13.888 1.00 92.62 96 LEU A C 1
ATOM 817 O O . LEU A 1 96 ? -15.960 2.247 14.126 1.00 92.62 96 LEU A O 1
ATOM 821 N N . ILE A 1 97 ? -16.551 4.328 14.7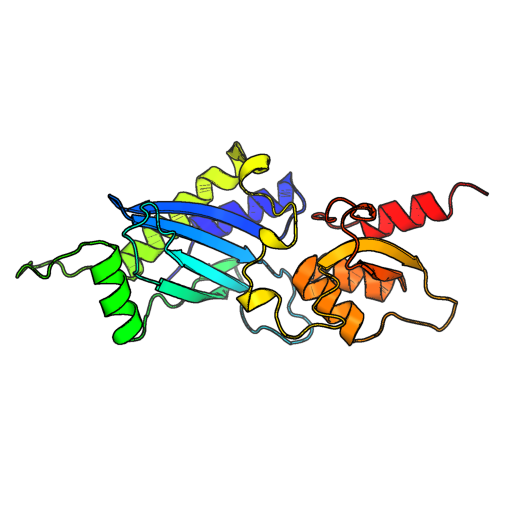23 1.00 91.19 97 ILE A N 1
ATOM 822 C CA . ILE A 1 97 ? -17.222 3.954 15.976 1.00 91.19 97 ILE A CA 1
ATOM 823 C C . ILE A 1 97 ? -18.391 2.995 15.712 1.00 91.19 97 ILE A C 1
ATOM 825 O O . ILE A 1 97 ? -18.530 1.995 16.418 1.00 91.19 97 ILE A O 1
ATOM 829 N N . GLU A 1 98 ? -19.186 3.262 14.672 1.00 89.25 98 GLU A N 1
ATOM 830 C CA . GLU A 1 98 ? -20.286 2.392 14.237 1.00 89.25 98 GLU A CA 1
ATOM 831 C C . GLU A 1 98 ? -19.781 1.017 13.780 1.00 89.25 98 GLU A C 1
ATOM 833 O O . GLU A 1 98 ? -20.283 -0.002 14.251 1.00 89.25 98 GLU A O 1
ATOM 838 N N . VAL A 1 99 ? -18.744 0.974 12.933 1.00 90.06 99 VAL A N 1
ATOM 839 C CA . VAL A 1 99 ? -18.110 -0.274 12.463 1.00 90.06 99 VAL A CA 1
ATOM 840 C C . VAL A 1 99 ? -17.542 -1.098 13.618 1.00 90.06 99 VAL A C 1
ATOM 842 O O . VAL A 1 99 ? -17.634 -2.325 13.622 1.00 90.06 99 VAL A O 1
ATOM 845 N N . LEU A 1 100 ? -16.957 -0.438 14.616 1.00 89.50 100 LEU A N 1
ATOM 846 C CA . LEU A 1 100 ? -16.430 -1.099 15.807 1.00 89.50 100 LEU A CA 1
ATOM 847 C C . LEU A 1 100 ? -17.539 -1.576 16.761 1.00 89.50 100 LEU A C 1
ATOM 849 O O . LEU A 1 100 ? -17.243 -2.287 17.721 1.00 89.50 100 LEU A O 1
ATOM 853 N N . GLY A 1 101 ? -18.802 -1.203 16.523 1.00 86.69 101 GLY A N 1
ATOM 854 C CA . GLY A 1 101 ? -19.921 -1.503 17.417 1.00 86.69 101 GLY A CA 1
ATOM 855 C C . GLY A 1 101 ? -19.793 -0.818 18.779 1.00 86.69 101 GLY A C 1
ATOM 856 O O . GLY A 1 101 ? -20.331 -1.303 19.775 1.00 86.69 101 GLY A O 1
ATOM 857 N N . ILE A 1 102 ? -19.046 0.286 18.849 1.00 84.44 102 ILE A N 1
ATOM 858 C CA . ILE A 1 102 ? -18.856 1.040 20.084 1.00 84.44 102 ILE A CA 1
ATOM 859 C C . ILE A 1 102 ? -20.082 1.929 20.261 1.00 84.44 102 ILE A C 1
ATOM 861 O O . ILE A 1 102 ? -20.238 2.960 19.611 1.00 84.44 102 ILE A O 1
ATOM 865 N N . HIS A 1 103 ? -20.972 1.530 21.160 1.00 71.31 103 HIS A N 1
ATOM 866 C CA . HIS A 1 103 ? -22.078 2.384 21.562 1.00 71.31 103 HIS A CA 1
ATOM 867 C C . HIS A 1 103 ? -21.563 3.442 22.544 1.00 71.31 103 HIS A C 1
ATOM 869 O O . HIS A 1 103 ? -20.859 3.084 23.491 1.00 71.31 103 HIS A O 1
ATOM 875 N N . PRO A 1 104 ? -21.890 4.732 22.352 1.00 58.34 104 PRO A N 1
ATOM 876 C CA . PRO A 1 104 ? -21.507 5.771 23.292 1.00 58.34 104 PRO A CA 1
ATOM 877 C C . PRO A 1 104 ? -22.224 5.538 24.626 1.00 58.34 104 PRO A C 1
ATOM 879 O O . PRO A 1 104 ? -23.370 5.932 24.820 1.00 58.34 104 PRO A O 1
ATOM 882 N N . ALA A 1 105 ? -21.546 4.862 25.547 1.00 57.66 105 ALA A N 1
ATOM 883 C CA . ALA A 1 105 ? -21.860 4.914 26.962 1.00 57.66 105 ALA A CA 1
ATOM 884 C C . ALA A 1 105 ? -21.229 6.190 27.551 1.00 57.66 105 ALA A C 1
ATOM 886 O O . ALA A 1 105 ? -20.225 6.679 27.021 1.00 57.66 105 ALA A O 1
ATOM 887 N N . PRO A 1 106 ? -21.776 6.750 28.642 1.00 55.88 106 PRO A N 1
ATOM 888 C CA . PRO A 1 106 ? -21.109 7.819 29.365 1.00 55.88 106 PRO A CA 1
ATOM 889 C C . PRO A 1 106 ? -19.929 7.195 30.117 1.00 55.88 106 PRO A C 1
ATOM 891 O O . PRO A 1 106 ? -20.070 6.754 31.253 1.00 55.88 106 PRO A O 1
ATOM 894 N N . THR A 1 107 ? -18.785 7.056 29.447 1.00 57.16 107 THR A N 1
ATOM 895 C CA . THR A 1 107 ? -17.568 6.476 30.024 1.00 57.16 107 THR A CA 1
ATOM 896 C C . THR A 1 107 ? -16.482 7.531 30.150 1.00 57.16 107 THR A C 1
ATOM 898 O O . THR A 1 107 ? -16.211 8.271 29.207 1.00 57.16 107 THR A O 1
ATOM 901 N N . ASP A 1 108 ? -15.768 7.507 31.276 1.00 57.84 108 ASP A N 1
ATOM 902 C CA . ASP A 1 108 ? -14.596 8.350 31.576 1.00 57.84 108 ASP A CA 1
ATOM 903 C C . ASP A 1 108 ? -13.387 8.103 30.645 1.00 57.84 108 ASP A C 1
ATOM 905 O O . ASP A 1 108 ? -12.297 8.642 30.834 1.00 57.84 108 ASP A O 1
ATOM 909 N N . SER A 1 109 ? -13.538 7.258 29.624 1.00 63.25 109 SER A N 1
ATOM 910 C CA . SER A 1 109 ? -12.506 6.925 28.642 1.00 63.25 109 SER A CA 1
ATOM 911 C C . SER A 1 109 ? -13.127 6.808 27.248 1.00 63.25 109 SER A C 1
ATOM 913 O O . SER A 1 109 ? -13.572 5.725 26.869 1.00 63.25 109 SER A O 1
ATOM 915 N N . PRO A 1 110 ? -13.210 7.913 26.484 1.00 73.56 110 PRO A N 1
ATOM 916 C CA . PRO A 1 110 ? -13.686 7.867 25.107 1.00 73.56 110 PRO A CA 1
ATOM 917 C C . PRO A 1 110 ? -12.729 7.045 24.238 1.00 73.56 110 PRO A C 1
ATOM 919 O O . PRO A 1 110 ? -11.519 7.017 24.486 1.00 73.56 110 PRO A O 1
ATOM 922 N N . PHE A 1 111 ? -13.263 6.410 23.194 1.00 86.25 111 PHE A N 1
ATOM 923 C CA . PHE A 1 111 ? -12.446 5.742 22.185 1.00 86.25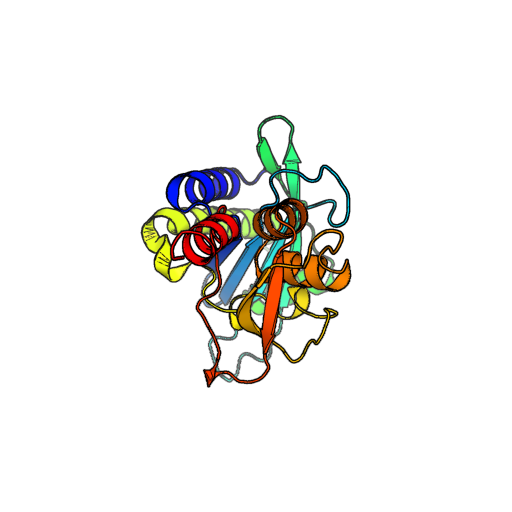 111 PHE A CA 1
ATOM 924 C C . PHE A 1 111 ? -11.445 6.729 21.572 1.00 86.25 111 PHE A C 1
ATOM 926 O O . PHE A 1 111 ? -11.801 7.837 21.165 1.00 86.25 111 PHE A O 1
ATOM 933 N N . ARG A 1 112 ? -10.175 6.325 21.506 1.00 89.94 112 ARG A N 1
ATOM 934 C CA . ARG A 1 112 ? -9.089 7.148 20.968 1.00 89.94 112 ARG A CA 1
ATOM 935 C C . ARG A 1 112 ? -8.607 6.549 19.660 1.00 89.94 112 ARG A C 1
ATOM 937 O O . ARG A 1 112 ? -8.098 5.431 19.652 1.00 89.94 112 ARG A O 1
ATOM 944 N N . VAL A 1 113 ? -8.662 7.328 18.581 1.00 93.06 113 VAL A N 1
ATOM 945 C CA . VAL A 1 113 ? -8.139 6.886 17.277 1.00 93.06 113 VAL A CA 1
ATOM 946 C C . VAL A 1 113 ? -6.645 6.562 17.349 1.00 93.06 113 VAL A C 1
ATOM 948 O O . VAL A 1 113 ? -6.184 5.624 16.709 1.00 93.06 113 VAL A O 1
ATOM 951 N N . SER A 1 114 ? -5.883 7.271 18.184 1.00 95.25 114 SER A N 1
ATOM 952 C CA . SER A 1 114 ? -4.478 6.930 18.426 1.00 95.25 114 SER A CA 1
ATOM 953 C C . SER A 1 114 ? -4.298 5.532 19.025 1.00 95.25 114 SER A C 1
ATOM 955 O O . SER A 1 114 ? -3.344 4.853 18.665 1.00 95.25 114 SER A O 1
ATOM 957 N N . GLY A 1 115 ? -5.219 5.079 19.883 1.00 95.31 115 GLY A N 1
ATOM 958 C CA . GLY A 1 115 ? -5.229 3.711 20.406 1.00 95.31 115 GLY A CA 1
ATOM 959 C C . GLY A 1 115 ? -5.524 2.688 19.311 1.00 95.31 115 GLY A C 1
ATOM 960 O O . GLY A 1 115 ? -4.798 1.711 19.175 1.00 95.31 115 GLY A O 1
ATOM 961 N N . PHE A 1 116 ? -6.506 2.967 18.449 1.00 95.69 116 PHE A N 1
ATOM 962 C CA . PHE A 1 116 ? -6.781 2.133 17.274 1.00 95.69 116 PHE A CA 1
ATOM 963 C C . PHE A 1 116 ? -5.571 2.015 16.341 1.00 95.69 116 PHE A C 1
ATOM 965 O O . PHE A 1 116 ? -5.190 0.910 15.964 1.00 95.69 116 PHE A O 1
ATOM 972 N N . LEU A 1 117 ? -4.929 3.137 15.999 1.00 97.19 117 LEU A N 1
ATOM 973 C CA . LEU A 1 117 ? -3.741 3.128 15.145 1.00 97.19 117 LEU A CA 1
ATOM 974 C C . LEU A 1 117 ? -2.560 2.416 15.828 1.00 97.19 117 LEU A C 1
ATOM 976 O O . LEU A 1 117 ? -1.780 1.749 15.151 1.00 97.19 117 LEU A O 1
ATOM 980 N N . GLN A 1 118 ? -2.447 2.499 17.158 1.00 97.75 118 GLN A N 1
ATOM 981 C CA . GLN A 1 118 ? -1.451 1.756 17.933 1.00 97.75 118 GLN A CA 1
ATOM 982 C C . GLN A 1 118 ? -1.675 0.238 17.864 1.00 97.75 118 GLN A C 1
ATOM 984 O O . GLN A 1 118 ? -0.727 -0.509 17.644 1.00 97.75 118 GLN A O 1
ATOM 989 N N . GLU A 1 119 ? -2.910 -0.236 18.008 1.00 97.62 119 GLU A N 1
ATOM 990 C CA . GLU A 1 119 ? -3.220 -1.666 17.883 1.00 97.62 119 GLU A CA 1
ATOM 991 C C . GLU A 1 119 ? -3.038 -2.159 16.440 1.00 97.62 119 GLU A C 1
ATOM 993 O O . GLU A 1 119 ? -2.471 -3.228 16.201 1.00 97.62 119 GLU A O 1
ATOM 998 N N . LEU A 1 120 ? -3.450 -1.346 15.463 1.00 97.69 120 LEU A N 1
ATOM 999 C CA . LEU A 1 120 ? -3.273 -1.629 14.043 1.00 97.69 120 LEU A CA 1
ATOM 1000 C C . LEU A 1 120 ? -1.792 -1.788 13.679 1.00 97.69 120 LEU A C 1
ATOM 1002 O O . LEU A 1 120 ? -1.427 -2.755 13.007 1.00 97.69 120 LEU A O 1
ATOM 1006 N N . GLN A 1 121 ? -0.943 -0.840 14.093 1.00 97.94 121 GLN A N 1
ATOM 1007 C CA . GLN A 1 121 ? 0.487 -0.881 13.787 1.00 97.94 121 GLN A CA 1
ATOM 1008 C C . GLN A 1 121 ? 1.195 -1.999 14.563 1.00 97.94 121 GLN A C 1
ATOM 1010 O O . GLN A 1 121 ? 2.067 -2.657 14.001 1.00 97.94 121 GLN A O 1
ATOM 1015 N N . HIS A 1 122 ? 0.741 -2.333 15.774 1.00 98.38 122 HIS A N 1
ATOM 1016 C CA . HIS A 1 122 ? 1.213 -3.513 16.500 1.00 98.38 122 HIS A CA 1
ATOM 1017 C C . HIS A 1 122 ? 0.948 -4.821 15.729 1.00 98.38 122 HIS A C 1
ATOM 1019 O O . HIS A 1 122 ? 1.837 -5.665 15.610 1.00 98.38 122 HIS A O 1
ATOM 1025 N N . ALA A 1 123 ? -0.231 -4.969 15.110 1.00 98.00 123 ALA A N 1
ATOM 1026 C CA . ALA A 1 123 ? -0.570 -6.149 14.306 1.00 98.00 123 ALA A CA 1
ATOM 1027 C C . ALA A 1 123 ? 0.347 -6.356 13.081 1.00 98.00 123 ALA A C 1
ATOM 1029 O O . ALA A 1 123 ? 0.446 -7.476 12.571 1.00 98.00 123 ALA A O 1
ATOM 1030 N N . SER A 1 124 ? 1.060 -5.316 12.631 1.00 98.19 124 SER A N 1
ATOM 1031 C CA . SER A 1 124 ? 2.050 -5.445 11.554 1.00 98.19 124 SER A CA 1
ATOM 1032 C C . SER A 1 124 ? 3.240 -6.336 11.943 1.00 98.19 124 SER A C 1
ATOM 1034 O O . SER A 1 124 ? 3.810 -6.992 11.074 1.00 98.19 124 SER A O 1
ATOM 1036 N N . GLY A 1 125 ? 3.545 -6.486 13.239 1.00 97.31 125 GLY A N 1
ATOM 1037 C CA . GLY A 1 125 ? 4.666 -7.300 13.726 1.00 97.31 125 GLY A CA 1
ATOM 1038 C C . GLY A 1 125 ? 4.588 -8.792 13.371 1.00 97.31 125 GLY A C 1
ATOM 1039 O O . GLY A 1 125 ? 5.603 -9.486 13.380 1.00 97.31 125 GLY A O 1
ATOM 1040 N N . ALA A 1 126 ? 3.409 -9.302 12.996 1.00 95.25 126 ALA A N 1
ATOM 1041 C CA . ALA A 1 126 ? 3.247 -10.671 12.502 1.00 95.25 126 ALA A CA 1
ATOM 1042 C C . ALA A 1 126 ? 3.737 -10.858 11.050 1.00 95.25 126 ALA A C 1
ATOM 1044 O O . ALA A 1 126 ? 4.010 -11.987 10.625 1.00 95.25 126 ALA A O 1
ATOM 1045 N N . VAL A 1 127 ? 3.868 -9.769 10.281 1.00 96.94 127 VAL A N 1
ATOM 1046 C CA . VAL A 1 127 ? 4.193 -9.798 8.848 1.00 96.94 127 VAL A CA 1
ATOM 1047 C C . VAL A 1 127 ? 5.500 -10.544 8.567 1.00 96.94 127 VAL A C 1
ATOM 1049 O O . VAL A 1 127 ? 5.469 -11.452 7.728 1.00 96.94 127 VAL A O 1
ATOM 1052 N N . PRO A 1 128 ? 6.631 -10.264 9.253 1.00 93.94 128 PRO A N 1
ATOM 1053 C CA . PRO A 1 128 ? 7.889 -10.922 8.928 1.00 93.94 128 PRO A CA 1
ATOM 1054 C C . PRO A 1 128 ? 7.862 -12.433 9.178 1.00 93.94 128 PRO A C 1
ATOM 1056 O O . PRO A 1 128 ? 8.537 -13.165 8.462 1.00 93.94 128 PRO A O 1
ATOM 1059 N N . GLY A 1 129 ? 7.072 -12.917 10.144 1.00 93.69 129 GLY A N 1
ATOM 1060 C CA . GLY A 1 129 ? 6.918 -14.349 10.436 1.00 93.69 129 GLY A CA 1
ATOM 1061 C C . GLY A 1 129 ? 6.000 -15.095 9.460 1.00 93.69 129 GLY A C 1
ATOM 1062 O O . GLY A 1 129 ? 6.087 -16.315 9.337 1.00 93.69 129 GLY A O 1
ATOM 1063 N N . HIS A 1 130 ? 5.145 -14.376 8.728 1.00 94.31 130 HIS A N 1
ATOM 1064 C CA . HIS A 1 130 ? 4.127 -14.955 7.847 1.00 94.31 130 HIS A CA 1
ATOM 1065 C C . HIS A 1 130 ? 4.128 -14.338 6.441 1.00 94.31 130 HIS A C 1
ATOM 1067 O O . HIS A 1 130 ? 3.078 -14.254 5.798 1.00 94.31 130 HIS A O 1
ATOM 1073 N N . TRP A 1 131 ? 5.302 -13.941 5.936 1.00 93.00 131 TRP A N 1
ATOM 1074 C CA . TRP A 1 131 ? 5.467 -13.138 4.714 1.00 93.00 131 TRP A CA 1
ATOM 1075 C C . TRP A 1 131 ? 4.587 -13.562 3.542 1.00 93.00 131 TRP A C 1
ATOM 1077 O O . TRP A 1 131 ? 3.940 -12.735 2.904 1.00 93.00 131 TRP A O 1
ATOM 1087 N N . ASN A 1 132 ? 4.492 -14.866 3.283 1.00 90.31 132 ASN A N 1
ATOM 1088 C CA . ASN A 1 132 ? 3.680 -15.378 2.188 1.00 90.31 132 ASN A CA 1
ATOM 1089 C C . ASN A 1 132 ? 2.228 -14.871 2.233 1.00 90.31 132 ASN A C 1
ATOM 1091 O O . ASN A 1 132 ? 1.693 -14.560 1.171 1.00 90.31 132 ASN A O 1
ATOM 1095 N N . ARG A 1 133 ? 1.594 -14.753 3.406 1.00 91.12 133 ARG A N 1
ATOM 1096 C CA . ARG A 1 133 ? 0.219 -14.233 3.551 1.00 91.12 133 ARG A CA 1
ATOM 1097 C C . ARG A 1 133 ? 0.134 -12.716 3.330 1.00 91.12 133 ARG A C 1
ATOM 1099 O O . ARG A 1 133 ? -0.900 -12.224 2.885 1.00 91.12 133 ARG A O 1
ATOM 1106 N N . HIS A 1 134 ? 1.218 -12.007 3.616 1.00 93.19 134 HIS A N 1
ATOM 1107 C CA . HIS A 1 134 ? 1.275 -10.548 3.693 1.00 93.19 134 HIS A CA 1
ATOM 1108 C C . HIS A 1 134 ? 1.872 -9.875 2.450 1.00 93.19 134 HIS A C 1
ATOM 1110 O O . HIS A 1 134 ? 1.677 -8.677 2.244 1.00 93.19 134 HIS A O 1
ATOM 1116 N N . ARG A 1 135 ? 2.557 -10.640 1.592 1.00 89.88 135 ARG A N 1
ATOM 1117 C CA . ARG A 1 135 ? 3.125 -10.145 0.334 1.00 89.88 135 ARG A CA 1
ATOM 1118 C C . ARG A 1 135 ? 2.038 -9.779 -0.679 1.00 89.88 135 ARG A C 1
ATOM 1120 O O . ARG A 1 135 ? 1.029 -10.479 -0.796 1.00 89.88 135 ARG A O 1
ATOM 1127 N N . ILE A 1 136 ? 2.301 -8.745 -1.472 1.00 88.00 136 ILE A N 1
ATOM 1128 C CA . ILE A 1 136 ? 1.513 -8.390 -2.659 1.00 88.00 136 ILE A CA 1
ATOM 1129 C C . ILE A 1 136 ? 1.847 -9.390 -3.769 1.00 88.00 136 ILE A C 1
ATOM 1131 O O . ILE A 1 136 ? 3.006 -9.528 -4.156 1.00 88.00 136 ILE A O 1
ATOM 1135 N N . ARG A 1 137 ? 0.853 -10.143 -4.245 1.00 79.81 137 ARG A N 1
ATOM 1136 C CA . ARG A 1 137 ? 1.034 -11.209 -5.249 1.00 79.81 137 ARG A CA 1
ATOM 1137 C C . ARG A 1 137 ? 0.453 -10.830 -6.599 1.00 79.81 137 ARG A C 1
ATOM 1139 O O . ARG A 1 137 ? 0.919 -11.322 -7.625 1.00 79.81 137 ARG A O 1
ATOM 1146 N N . ALA A 1 138 ? -0.576 -9.996 -6.592 1.00 80.00 138 ALA A N 1
ATOM 1147 C CA . ALA A 1 138 ? -1.279 -9.574 -7.786 1.00 80.00 138 ALA A CA 1
ATOM 1148 C C . ALA A 1 138 ? -1.883 -8.177 -7.605 1.00 80.00 138 ALA A C 1
ATOM 1150 O O . ALA A 1 138 ? -1.980 -7.669 -6.490 1.00 80.00 138 ALA A O 1
ATOM 1151 N N . ILE A 1 139 ? -2.306 -7.550 -8.705 1.00 81.00 139 ILE A N 1
ATOM 1152 C CA . ILE A 1 139 ? -2.809 -6.169 -8.684 1.00 81.00 139 ILE A CA 1
ATOM 1153 C C . ILE A 1 139 ? -4.065 -6.031 -7.821 1.00 81.00 139 ILE A C 1
ATOM 1155 O O . ILE A 1 139 ? -4.267 -4.988 -7.213 1.00 81.00 139 ILE A O 1
ATOM 1159 N N . GLN A 1 140 ? -4.877 -7.083 -7.686 1.00 80.81 140 GLN A N 1
ATOM 1160 C CA . GLN A 1 140 ? -6.020 -7.083 -6.769 1.00 80.81 140 GLN A CA 1
ATOM 1161 C C . GLN A 1 140 ? -5.638 -7.008 -5.282 1.00 80.81 140 GLN A C 1
ATOM 1163 O O . GLN A 1 140 ? -6.494 -6.693 -4.460 1.00 80.81 140 GLN A O 1
ATOM 1168 N N . ASP A 1 141 ? -4.382 -7.293 -4.923 1.00 84.25 141 ASP A N 1
ATOM 1169 C CA . ASP A 1 141 ? -3.891 -7.082 -3.560 1.00 84.25 141 ASP A CA 1
ATOM 1170 C C . ASP A 1 141 ? -3.578 -5.599 -3.292 1.00 84.25 141 ASP A C 1
ATOM 1172 O O . ASP A 1 141 ? -3.416 -5.215 -2.134 1.00 84.25 141 ASP A O 1
ATOM 1176 N N . ILE A 1 142 ? -3.513 -4.771 -4.344 1.00 85.06 142 ILE A N 1
ATOM 1177 C CA . ILE A 1 142 ? -3.355 -3.319 -4.264 1.00 85.06 142 ILE A CA 1
ATOM 1178 C C . ILE A 1 142 ? -4.754 -2.678 -4.238 1.00 85.06 142 ILE A C 1
ATOM 1180 O O . ILE A 1 142 ? -5.569 -2.930 -5.138 1.00 85.06 142 ILE A O 1
ATOM 1184 N N . PRO A 1 143 ? -5.054 -1.831 -3.239 1.00 83.50 143 PRO A N 1
ATOM 1185 C CA . PRO A 1 143 ? -6.333 -1.133 -3.160 1.00 83.50 143 PRO A CA 1
ATOM 1186 C C . PRO A 1 143 ? -6.663 -0.358 -4.439 1.00 83.50 143 PRO A C 1
ATOM 1188 O O . PRO A 1 143 ? -5.795 0.310 -4.994 1.00 83.50 143 PRO A O 1
ATOM 1191 N N . SER A 1 144 ? -7.923 -0.412 -4.893 1.00 79.25 144 SER A N 1
ATOM 1192 C CA . SER A 1 144 ? -8.386 0.276 -6.113 1.00 79.25 144 SER A CA 1
ATOM 1193 C C . SER A 1 144 ? -8.056 1.770 -6.111 1.00 79.25 144 SER A C 1
ATOM 1195 O O . SER A 1 144 ? -7.572 2.287 -7.113 1.00 79.25 144 SER A O 1
ATOM 1197 N N . SER A 1 145 ? -8.215 2.439 -4.966 1.00 77.62 145 SER A N 1
ATOM 1198 C CA . SER A 1 145 ? -7.868 3.853 -4.773 1.00 77.62 145 SER A CA 1
ATOM 1199 C C . SER A 1 145 ? -6.405 4.184 -5.087 1.00 77.62 145 SER A C 1
ATOM 1201 O O . SER A 1 145 ? -6.121 5.301 -5.503 1.00 77.62 145 SER A O 1
ATOM 1203 N N . LEU A 1 146 ? -5.490 3.219 -4.952 1.00 76.31 146 LEU A N 1
ATOM 1204 C CA . LEU A 1 146 ? -4.058 3.380 -5.229 1.00 76.31 146 LEU A CA 1
ATOM 1205 C C . LEU A 1 146 ? -3.651 2.920 -6.641 1.00 76.31 146 LEU A C 1
ATOM 1207 O O . LEU A 1 146 ? -2.485 3.044 -7.014 1.00 76.31 146 LEU A O 1
ATOM 1211 N N . ARG A 1 147 ? -4.590 2.390 -7.438 1.00 77.19 147 ARG A N 1
ATOM 1212 C CA . ARG A 1 147 ? -4.339 1.903 -8.808 1.00 77.19 147 ARG A CA 1
ATOM 1213 C C . ARG A 1 147 ? -5.206 2.540 -9.899 1.00 77.19 147 ARG A C 1
ATOM 1215 O O . ARG A 1 147 ? -5.065 2.164 -11.058 1.00 77.19 147 ARG A O 1
ATOM 1222 N N . ASN A 1 148 ? -6.073 3.487 -9.550 1.00 73.31 148 ASN A N 1
ATOM 1223 C CA . ASN A 1 148 ? -6.847 4.268 -10.520 1.00 73.31 148 ASN A CA 1
ATOM 1224 C C . ASN A 1 148 ? -5.948 5.245 -11.299 1.00 73.31 148 ASN A C 1
ATOM 1226 O O . ASN A 1 148 ? -4.822 5.492 -10.879 1.00 73.31 148 ASN A O 1
ATOM 1230 N N . ASP A 1 149 ? -6.450 5.806 -12.407 1.00 78.31 149 ASP A N 1
ATOM 1231 C CA . ASP A 1 149 ? -5.803 6.878 -13.194 1.00 78.31 149 ASP A CA 1
ATOM 1232 C C . ASP A 1 149 ? -4.348 6.576 -13.612 1.00 78.31 149 ASP A C 1
ATOM 1234 O O . A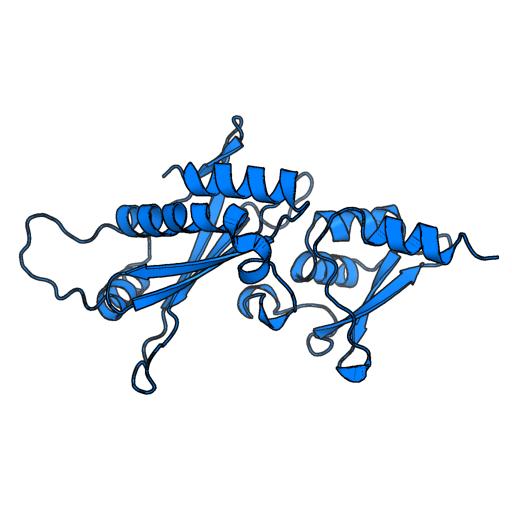SP A 1 149 ? -3.411 7.322 -13.326 1.00 78.31 149 ASP A O 1
ATOM 1238 N N . VAL A 1 150 ? -4.151 5.422 -14.255 1.00 79.50 150 VAL A N 1
ATOM 1239 C CA . VAL A 1 150 ? -2.876 5.007 -14.862 1.00 79.50 150 VAL A CA 1
ATOM 1240 C C . VAL A 1 150 ? -3.044 4.766 -16.360 1.00 79.50 150 VAL A C 1
ATOM 1242 O O . VAL A 1 150 ? -4.158 4.601 -16.853 1.00 79.50 150 VAL A O 1
ATOM 1245 N N . GLU A 1 151 ? -1.929 4.705 -17.090 1.00 80.06 151 GLU A N 1
ATOM 1246 C CA . GLU A 1 151 ? -1.905 4.287 -18.498 1.00 80.06 151 GLU A CA 1
ATOM 1247 C C . GLU A 1 151 ? -2.619 2.946 -18.696 1.00 80.06 151 GLU A C 1
ATOM 1249 O O . GLU A 1 151 ? -2.343 2.001 -17.958 1.00 80.06 151 GLU A O 1
ATOM 1254 N N . GLU A 1 152 ? -3.500 2.845 -19.695 1.00 82.25 152 GLU A N 1
ATOM 1255 C CA . GLU A 1 152 ? -4.242 1.611 -20.004 1.00 82.25 152 GLU A CA 1
ATOM 1256 C C . GLU A 1 152 ? -4.822 0.956 -18.729 1.00 82.25 152 GLU A C 1
ATOM 1258 O O . GLU A 1 152 ? -4.344 -0.107 -18.312 1.00 82.25 152 GLU A O 1
ATOM 1263 N N . PRO A 1 153 ? -5.794 1.597 -18.054 1.00 82.00 153 PRO A N 1
ATOM 1264 C CA . PRO A 1 153 ? -6.252 1.175 -16.726 1.00 82.00 153 PRO A CA 1
ATOM 1265 C C . PRO A 1 153 ? -6.832 -0.248 -16.709 1.00 82.00 153 PRO A C 1
ATOM 1267 O O . PRO A 1 153 ? -6.742 -0.930 -15.690 1.00 82.00 153 PRO A O 1
ATOM 1270 N N . ASP A 1 154 ? -7.344 -0.726 -17.845 1.00 85.62 154 ASP A N 1
ATOM 1271 C CA . ASP A 1 154 ? -7.864 -2.088 -18.003 1.00 85.62 154 ASP A CA 1
ATOM 1272 C C . ASP A 1 154 ? -6.751 -3.146 -18.117 1.00 85.62 154 ASP A C 1
ATOM 1274 O O . ASP A 1 154 ? -6.954 -4.321 -17.800 1.00 85.62 154 ASP A O 1
ATOM 1278 N N . ALA A 1 155 ? -5.546 -2.751 -18.542 1.00 87.38 155 ALA A N 1
ATOM 1279 C CA . ALA A 1 155 ? -4.394 -3.639 -18.639 1.00 87.38 155 ALA A CA 1
ATOM 1280 C C . ALA A 1 155 ? -3.764 -3.828 -17.249 1.00 87.38 155 ALA A C 1
ATOM 1282 O O . ALA A 1 155 ? -2.811 -3.139 -16.875 1.00 87.38 155 ALA A O 1
ATOM 1283 N N . VAL A 1 156 ? -4.328 -4.755 -16.472 1.00 87.19 156 VAL A N 1
ATOM 1284 C CA . VAL A 1 156 ? -3.975 -5.012 -15.063 1.00 87.19 156 VAL A CA 1
ATOM 1285 C C . VAL A 1 156 ? -3.080 -6.234 -14.856 1.00 87.19 156 VAL A C 1
ATOM 1287 O O . VAL A 1 156 ? -2.592 -6.454 -13.751 1.00 87.19 156 VAL A O 1
ATOM 1290 N N . TYR A 1 157 ? -2.833 -7.043 -15.885 1.00 87.50 157 TYR A N 1
ATOM 1291 C CA . TYR A 1 157 ? -1.949 -8.200 -15.765 1.00 87.50 157 TYR A CA 1
ATOM 1292 C C . TYR A 1 157 ? -0.548 -7.843 -16.232 1.00 87.50 157 TYR A C 1
ATOM 1294 O O . TYR A 1 157 ? -0.348 -7.501 -17.394 1.00 87.50 157 TYR A O 1
ATOM 1302 N N . PHE A 1 158 ? 0.436 -7.942 -15.343 1.00 90.38 158 PHE A N 1
ATOM 1303 C CA . PHE A 1 158 ? 1.837 -7.841 -15.738 1.00 90.38 158 PHE A CA 1
ATOM 1304 C C . PHE A 1 158 ? 2.179 -9.011 -16.668 1.00 90.38 158 PHE A C 1
ATOM 1306 O O . PHE A 1 158 ? 1.939 -10.160 -16.307 1.00 90.38 158 PHE A O 1
ATOM 1313 N N . CYS A 1 159 ? 2.735 -8.753 -17.853 1.00 91.06 159 CYS A N 1
ATOM 1314 C CA . CYS A 1 159 ? 3.089 -9.804 -18.822 1.00 91.06 159 CYS A CA 1
ATOM 1315 C C . CYS A 1 159 ? 4.584 -9.830 -19.183 1.00 91.06 159 CYS A C 1
ATOM 1317 O O . CYS A 1 159 ? 5.042 -10.671 -19.966 1.00 91.06 159 CYS A O 1
ATOM 1319 N N . GLY A 1 160 ? 5.381 -8.963 -18.555 1.00 91.00 160 GLY A N 1
ATOM 1320 C CA . GLY A 1 160 ? 6.834 -8.975 -18.641 1.00 91.00 160 GLY A CA 1
ATOM 1321 C C . GLY A 1 160 ? 7.427 -7.596 -18.876 1.00 91.00 160 GLY A C 1
ATOM 1322 O O . GLY A 1 160 ? 6.854 -6.568 -18.529 1.00 91.00 160 GLY A O 1
ATOM 1323 N N . TRP A 1 161 ? 8.595 -7.597 -19.496 1.00 93.44 161 TRP A N 1
ATOM 1324 C CA . TRP A 1 161 ? 9.429 -6.422 -19.675 1.00 93.44 161 TRP A CA 1
ATOM 1325 C C . TRP A 1 161 ? 9.678 -6.170 -21.164 1.00 93.44 161 TRP A C 1
ATOM 1327 O O . TRP A 1 161 ? 9.628 -7.093 -21.981 1.00 93.44 161 TRP A O 1
ATOM 1337 N N . HIS A 1 162 ? 9.942 -4.920 -21.528 1.00 92.19 162 HIS A N 1
ATOM 1338 C CA . HIS A 1 162 ? 10.349 -4.522 -22.871 1.00 92.19 162 HIS A CA 1
ATOM 1339 C C . HIS A 1 162 ? 11.633 -3.701 -22.791 1.00 92.19 162 HIS A C 1
ATOM 1341 O O . HIS A 1 162 ? 11.630 -2.611 -22.221 1.00 92.19 162 HIS A O 1
ATOM 1347 N N . GLN A 1 163 ? 12.726 -4.203 -23.368 1.00 92.75 163 GLN A N 1
ATOM 1348 C CA . GLN A 1 163 ? 13.932 -3.396 -23.520 1.00 92.75 163 GLN A CA 1
ATOM 1349 C C . GLN A 1 163 ? 13.686 -2.347 -24.605 1.00 92.75 163 GLN A C 1
ATOM 1351 O O . GLN A 1 163 ? 13.466 -2.699 -25.764 1.00 92.75 163 GLN A O 1
ATOM 1356 N N . ASN A 1 164 ? 13.766 -1.068 -24.240 1.00 90.81 164 ASN A N 1
ATOM 1357 C CA . ASN A 1 164 ? 13.661 -0.001 -25.222 1.00 90.81 164 ASN A CA 1
ATOM 1358 C C . ASN A 1 164 ? 14.945 0.071 -26.069 1.00 90.81 164 ASN A C 1
ATOM 1360 O O . ASN A 1 164 ? 16.043 -0.141 -25.534 1.00 90.81 164 ASN A O 1
ATOM 1364 N N . PRO A 1 165 ? 14.834 0.402 -27.370 1.00 90.19 165 PRO A N 1
ATOM 1365 C CA . PRO A 1 165 ? 15.985 0.642 -28.235 1.00 90.19 165 PRO A CA 1
ATOM 1366 C C . PRO A 1 165 ? 16.929 1.727 -27.701 1.00 90.19 165 PRO A C 1
ATOM 1368 O O . PRO A 1 165 ? 16.559 2.555 -26.865 1.00 90.19 165 PRO A O 1
ATOM 1371 N N . ALA A 1 166 ? 18.151 1.776 -28.235 1.00 87.88 166 ALA A N 1
ATOM 1372 C CA . ALA A 1 166 ? 19.100 2.831 -27.894 1.00 87.88 166 ALA A CA 1
ATOM 1373 C C . ALA A 1 166 ? 18.496 4.231 -28.133 1.00 87.88 166 ALA A C 1
ATOM 1375 O O . ALA A 1 166 ? 17.875 4.492 -29.161 1.00 87.88 166 ALA A O 1
ATOM 1376 N N . GLY A 1 167 ? 18.656 5.125 -27.154 1.00 87.06 167 GLY A N 1
ATOM 1377 C CA . GLY A 1 167 ? 18.088 6.479 -27.189 1.00 87.06 167 GLY A CA 1
ATOM 1378 C C . GLY A 1 167 ? 16.585 6.565 -26.889 1.00 87.06 167 GLY A C 1
ATOM 1379 O O . GLY A 1 167 ? 16.027 7.660 -26.912 1.00 87.06 167 GLY A O 1
ATOM 1380 N N . LYS A 1 168 ? 15.915 5.443 -26.592 1.00 91.62 168 LYS A N 1
ATOM 1381 C CA . LYS A 1 168 ? 14.521 5.411 -26.135 1.00 91.62 168 LYS A CA 1
ATOM 1382 C C . LYS A 1 168 ? 14.452 5.063 -24.649 1.00 91.62 168 LYS A C 1
ATOM 1384 O O . LYS A 1 168 ? 15.243 4.272 -24.141 1.00 91.62 168 LYS A O 1
ATOM 1389 N N . HIS A 1 169 ? 13.493 5.675 -23.965 1.00 91.69 169 HIS A N 1
ATOM 1390 C CA . HIS A 1 169 ? 13.231 5.491 -22.541 1.00 91.69 169 HIS A CA 1
ATOM 1391 C C . HIS A 1 169 ? 11.745 5.177 -22.334 1.00 91.69 169 HIS A C 1
ATOM 1393 O O . HIS A 1 169 ? 10.927 5.587 -23.165 1.00 91.69 169 HIS A O 1
ATOM 1399 N N . PRO A 1 170 ? 11.387 4.491 -21.235 1.00 92.88 170 PRO A N 1
ATOM 1400 C CA . PRO A 1 170 ? 9.997 4.357 -20.825 1.00 92.88 170 PRO A CA 1
ATOM 1401 C C . PRO A 1 170 ? 9.307 5.723 -20.747 1.00 92.88 170 PRO A C 1
ATOM 1403 O O . PRO A 1 170 ? 9.910 6.710 -20.319 1.00 92.88 170 PRO A O 1
ATOM 1406 N N . THR A 1 171 ? 8.039 5.783 -21.154 1.00 92.50 171 THR A N 1
ATOM 1407 C CA . THR A 1 171 ? 7.239 7.007 -21.033 1.00 92.50 171 THR A CA 1
ATOM 1408 C C . THR A 1 171 ? 7.012 7.344 -19.557 1.00 92.50 171 THR A C 1
ATOM 1410 O O . THR A 1 171 ? 7.011 6.459 -18.700 1.00 92.50 171 THR A O 1
ATOM 1413 N N . ALA A 1 172 ? 6.763 8.621 -19.247 1.00 90.88 172 ALA A N 1
ATOM 1414 C CA . ALA A 1 172 ? 6.411 9.032 -17.885 1.00 90.88 172 ALA A CA 1
ATOM 1415 C C . ALA A 1 172 ? 5.178 8.272 -17.359 1.00 90.88 172 ALA A C 1
ATOM 1417 O O . ALA A 1 172 ? 5.156 7.839 -16.213 1.00 90.88 172 ALA A O 1
ATOM 1418 N N . ARG A 1 173 ? 4.191 8.030 -18.232 1.00 90.12 173 ARG A N 1
ATOM 1419 C CA . ARG A 1 173 ? 2.985 7.254 -17.919 1.00 90.12 173 ARG A CA 1
ATOM 1420 C C . ARG A 1 173 ? 3.280 5.779 -17.614 1.00 90.12 173 ARG A C 1
ATOM 1422 O O . ARG A 1 173 ? 2.740 5.250 -16.644 1.00 90.12 173 ARG A O 1
ATOM 1429 N N . ASN A 1 174 ? 4.185 5.147 -18.363 1.00 92.81 174 ASN A N 1
ATOM 1430 C CA . ASN A 1 174 ? 4.607 3.771 -18.101 1.00 92.81 174 ASN A CA 1
ATOM 1431 C C . ASN A 1 174 ? 5.393 3.660 -16.788 1.00 92.81 174 ASN A C 1
ATOM 1433 O O . ASN A 1 174 ? 5.182 2.724 -16.015 1.00 92.81 174 ASN A O 1
ATOM 1437 N N . LEU A 1 175 ? 6.273 4.627 -16.508 1.00 90.94 175 LEU A N 1
ATOM 1438 C CA . LEU A 1 175 ? 6.998 4.700 -15.239 1.00 90.94 175 LEU A CA 1
ATOM 1439 C C . LEU A 1 175 ? 6.045 4.914 -14.067 1.00 90.94 175 LEU A C 1
ATOM 1441 O O . LEU A 1 175 ? 6.198 4.237 -13.059 1.00 90.94 175 LEU A O 1
ATOM 1445 N N . GLU A 1 176 ? 5.032 5.767 -14.211 1.00 88.31 176 GLU A N 1
ATOM 1446 C CA . GLU A 1 176 ? 4.043 5.979 -13.155 1.00 88.31 176 GLU A CA 1
ATOM 1447 C C . GLU A 1 176 ? 3.195 4.728 -12.911 1.00 88.31 176 GLU A C 1
ATOM 1449 O O . GLU A 1 176 ? 3.007 4.321 -11.767 1.00 88.31 176 GLU A O 1
ATOM 1454 N N . LYS A 1 177 ? 2.759 4.032 -13.969 1.00 88.94 177 LYS A N 1
ATOM 1455 C CA . LYS A 1 177 ? 2.075 2.737 -13.826 1.00 88.94 177 LYS A CA 1
ATOM 1456 C C . LYS A 1 177 ? 2.963 1.709 -13.123 1.00 88.94 177 LYS A C 1
ATOM 1458 O O . LYS A 1 177 ? 2.517 1.031 -12.201 1.00 88.94 177 LYS A O 1
ATOM 1463 N N . THR A 1 178 ? 4.236 1.633 -13.514 1.00 89.94 178 THR A N 1
ATOM 1464 C CA . THR A 1 178 ? 5.246 0.782 -12.864 1.00 89.94 178 THR A CA 1
ATOM 1465 C C . THR A 1 178 ? 5.386 1.144 -11.390 1.00 89.94 178 THR A C 1
ATOM 1467 O O . THR A 1 178 ? 5.308 0.265 -10.539 1.00 89.94 178 THR A O 1
ATOM 1470 N N . ARG A 1 179 ? 5.515 2.433 -11.066 1.00 86.94 179 ARG A N 1
ATOM 1471 C CA . ARG A 1 179 ? 5.635 2.923 -9.695 1.00 86.94 179 ARG A CA 1
ATOM 1472 C C . ARG A 1 179 ? 4.403 2.556 -8.881 1.00 86.94 179 ARG A C 1
ATOM 1474 O O . ARG A 1 179 ? 4.546 1.956 -7.820 1.00 86.94 179 ARG A O 1
ATOM 1481 N N . ARG A 1 180 ? 3.189 2.821 -9.373 1.00 83.44 180 ARG A N 1
ATOM 1482 C CA . ARG A 1 180 ? 1.941 2.491 -8.662 1.00 83.44 180 ARG A CA 1
ATOM 1483 C C . ARG A 1 180 ? 1.758 0.997 -8.460 1.00 83.44 180 ARG A C 1
ATOM 1485 O O . ARG A 1 180 ? 1.341 0.590 -7.382 1.00 83.44 180 ARG A O 1
ATOM 1492 N N . PHE A 1 181 ? 2.100 0.165 -9.438 1.00 86.12 181 PHE A N 1
ATOM 1493 C CA . PHE A 1 181 ? 1.790 -1.268 -9.381 1.00 86.12 181 PHE A CA 1
ATOM 1494 C C . PHE A 1 181 ? 2.917 -2.116 -8.789 1.00 86.12 181 PHE A C 1
ATOM 1496 O O . PHE A 1 181 ? 2.647 -3.079 -8.078 1.00 86.12 181 PHE A O 1
ATOM 1503 N N . LEU A 1 182 ? 4.170 -1.755 -9.049 1.00 85.12 182 LEU A N 1
ATOM 1504 C CA . LEU A 1 182 ? 5.352 -2.554 -8.715 1.00 85.12 182 LEU A CA 1
ATOM 1505 C C . LEU A 1 182 ? 6.258 -1.881 -7.677 1.00 85.12 182 LEU A C 1
ATOM 1507 O O . LEU A 1 182 ? 6.996 -2.567 -6.982 1.00 85.12 182 LEU A O 1
ATOM 1511 N N . GLY A 1 183 ? 6.161 -0.563 -7.507 1.00 82.56 183 GLY A N 1
ATOM 1512 C CA . GLY A 1 183 ? 6.930 0.183 -6.512 1.00 82.56 183 GLY A CA 1
ATOM 1513 C C . GLY A 1 183 ? 7.969 1.127 -7.112 1.00 82.56 183 GLY A C 1
ATOM 1514 O O . GLY A 1 183 ? 8.353 0.971 -8.274 1.00 82.56 183 GLY A O 1
ATOM 1515 N N . PRO A 1 184 ? 8.427 2.115 -6.322 1.00 80.25 184 PRO A N 1
ATOM 1516 C CA . PRO A 1 184 ? 9.399 3.114 -6.768 1.00 80.25 184 PRO A CA 1
ATOM 1517 C C . PRO A 1 184 ? 10.739 2.499 -7.162 1.00 80.25 184 PRO A C 1
ATOM 1519 O O . PRO A 1 184 ? 11.212 2.770 -8.259 1.00 80.25 184 PRO A O 1
ATOM 1522 N N . ALA A 1 185 ? 11.275 1.569 -6.364 1.00 79.69 185 ALA A N 1
ATOM 1523 C CA . ALA A 1 185 ? 12.546 0.905 -6.666 1.00 79.69 185 ALA A CA 1
ATOM 1524 C C . ALA A 1 185 ? 12.553 0.250 -8.062 1.00 79.69 185 ALA A C 1
ATOM 1526 O O . ALA A 1 185 ? 13.496 0.420 -8.832 1.00 79.69 185 ALA A O 1
ATOM 1527 N N . ILE A 1 186 ? 11.463 -0.435 -8.430 1.00 85.88 186 ILE A N 1
ATOM 1528 C CA . ILE A 1 186 ? 11.317 -1.073 -9.746 1.00 85.88 186 ILE A CA 1
ATOM 1529 C C . ILE A 1 186 ? 11.140 -0.027 -10.859 1.00 85.88 186 ILE A C 1
ATOM 1531 O O . ILE A 1 186 ? 11.668 -0.203 -11.959 1.00 85.88 186 ILE A O 1
ATOM 1535 N N . ALA A 1 187 ? 10.423 1.070 -10.602 1.00 89.00 187 ALA A N 1
ATOM 1536 C CA . ALA A 1 187 ? 10.273 2.159 -11.567 1.00 89.00 187 ALA A CA 1
ATOM 1537 C C . ALA A 1 187 ? 11.607 2.874 -11.847 1.00 89.00 187 ALA A C 1
ATOM 1539 O O . ALA A 1 187 ? 11.920 3.168 -13.004 1.00 89.00 187 ALA A O 1
ATOM 1540 N N . ASP A 1 188 ? 12.423 3.096 -10.819 1.00 86.75 188 ASP A N 1
ATOM 1541 C CA . ASP A 1 188 ? 13.750 3.695 -10.951 1.00 86.75 188 ASP A CA 1
ATOM 1542 C C . ASP A 1 188 ? 14.711 2.768 -11.696 1.00 86.75 188 ASP A C 1
ATOM 1544 O O . ASP A 1 188 ? 15.451 3.205 -12.583 1.00 86.75 188 ASP A O 1
ATOM 1548 N N . GLU A 1 189 ? 14.636 1.466 -11.422 1.00 88.44 189 GLU A N 1
ATOM 1549 C CA . GLU A 1 189 ? 15.377 0.445 -12.152 1.00 88.44 189 GLU A CA 1
ATOM 1550 C C . GLU A 1 189 ? 14.985 0.418 -13.640 1.00 88.44 189 GLU A C 1
ATOM 1552 O O . GLU A 1 189 ? 15.854 0.458 -14.515 1.00 88.44 189 GLU A O 1
ATOM 1557 N N . CYS A 1 190 ? 13.681 0.457 -13.939 1.00 91.25 190 CYS A N 1
ATOM 1558 C CA . CYS A 1 190 ? 13.143 0.578 -15.297 1.00 91.25 190 CYS A CA 1
ATOM 1559 C C . CYS A 1 190 ? 13.672 1.827 -16.017 1.00 91.25 190 CYS A C 1
ATOM 1561 O O . CYS A 1 190 ? 14.127 1.743 -17.164 1.00 91.25 190 CYS A O 1
ATOM 1563 N N . ARG A 1 191 ? 13.673 2.984 -15.341 1.00 91.69 191 ARG A N 1
ATOM 1564 C CA . ARG A 1 191 ? 14.201 4.245 -15.882 1.00 91.69 191 ARG A CA 1
ATOM 1565 C C . ARG A 1 191 ? 15.691 4.126 -16.208 1.00 91.69 191 ARG A C 1
ATOM 1567 O O . ARG A 1 191 ? 16.093 4.462 -17.324 1.00 91.69 191 ARG A O 1
ATOM 1574 N N . ARG A 1 192 ? 16.495 3.620 -15.265 1.00 90.62 192 ARG A N 1
ATOM 1575 C CA . ARG A 1 192 ? 17.956 3.475 -15.389 1.00 90.62 192 ARG A CA 1
ATOM 1576 C C . ARG A 1 192 ? 18.354 2.485 -16.484 1.00 90.62 192 ARG A C 1
ATOM 1578 O O . ARG A 1 192 ? 19.269 2.763 -17.254 1.00 90.62 192 ARG A O 1
ATOM 1585 N N . LEU A 1 193 ? 17.660 1.350 -16.581 1.00 90.94 193 LEU A N 1
ATOM 1586 C CA . LEU A 1 193 ? 17.959 0.282 -17.544 1.00 90.94 193 LEU A CA 1
ATOM 1587 C C . LEU A 1 193 ? 17.275 0.465 -18.908 1.00 90.94 193 LEU A C 1
ATOM 1589 O O . LEU A 1 193 ? 17.515 -0.319 -19.828 1.00 90.94 193 LEU A O 1
ATOM 1593 N N . ARG A 1 194 ? 16.446 1.505 -19.071 1.00 93.25 194 ARG A N 1
ATOM 1594 C CA . ARG A 1 194 ? 15.622 1.749 -20.269 1.00 93.25 194 ARG A CA 1
ATOM 1595 C C . ARG A 1 194 ? 14.664 0.590 -20.566 1.00 93.25 194 ARG A C 1
ATOM 1597 O O . ARG A 1 194 ? 14.461 0.213 -21.719 1.00 93.25 194 ARG A O 1
ATOM 1604 N N . VAL A 1 195 ? 14.053 0.028 -19.531 1.00 93.69 195 VAL A N 1
ATOM 1605 C CA . VAL A 1 195 ? 13.103 -1.085 -19.640 1.00 93.69 195 VAL A CA 1
ATOM 1606 C C . VAL A 1 195 ? 11.702 -0.588 -19.318 1.00 93.69 195 VAL A C 1
ATOM 1608 O O . VAL A 1 195 ? 11.501 0.070 -18.308 1.00 93.69 195 VAL A O 1
ATOM 1611 N N . SER A 1 196 ? 10.731 -0.897 -20.169 1.00 94.00 196 SER A N 1
ATOM 1612 C CA . SER A 1 196 ? 9.316 -0.631 -19.906 1.00 94.00 196 SER A CA 1
ATOM 1613 C C . SER A 1 196 ? 8.647 -1.860 -19.305 1.00 94.00 196 SER A C 1
ATOM 1615 O O . SER A 1 196 ? 8.877 -2.986 -19.761 1.00 94.00 196 SER A O 1
ATOM 1617 N N . SER A 1 197 ? 7.784 -1.654 -18.311 1.00 93.62 197 SER A N 1
ATOM 1618 C CA . SER A 1 197 ? 6.886 -2.712 -17.847 1.00 93.62 197 SER A CA 1
ATOM 1619 C C . SER A 1 197 ? 5.779 -2.934 -18.878 1.00 93.62 197 SER A C 1
ATOM 1621 O O . SER A 1 197 ? 5.286 -1.984 -19.495 1.00 93.62 197 SER A O 1
ATOM 1623 N N . ARG A 1 198 ? 5.405 -4.197 -19.099 1.00 93.62 198 ARG A N 1
ATOM 1624 C CA . ARG A 1 198 ? 4.333 -4.579 -20.021 1.00 93.62 198 ARG A CA 1
ATOM 1625 C C . ARG A 1 198 ? 3.129 -5.091 -19.254 1.00 93.62 198 ARG A C 1
ATOM 1627 O O . ARG A 1 198 ? 3.261 -5.921 -18.350 1.00 93.62 198 ARG A O 1
ATOM 1634 N N . TRP A 1 199 ? 1.963 -4.638 -19.692 1.00 93.50 199 TRP A N 1
ATOM 1635 C CA . TRP A 1 199 ? 0.680 -4.966 -19.096 1.00 93.50 199 TRP A CA 1
ATOM 1636 C C . TRP A 1 199 ? -0.292 -5.457 -20.168 1.00 93.50 199 TRP A C 1
ATOM 1638 O O . TRP A 1 199 ? -0.119 -5.169 -21.350 1.00 93.50 199 TRP A O 1
ATOM 1648 N N . THR A 1 200 ? -1.289 -6.240 -19.772 1.00 91.12 200 THR A N 1
ATOM 1649 C CA . THR A 1 200 ? -2.298 -6.801 -20.676 1.00 91.12 200 THR A CA 1
ATOM 1650 C C . THR A 1 200 ? -3.645 -6.948 -19.974 1.00 91.12 200 THR A C 1
ATOM 1652 O O . THR A 1 200 ? -3.714 -7.026 -18.745 1.00 91.12 200 THR A O 1
ATOM 1655 N N . THR A 1 201 ? -4.715 -6.983 -20.763 1.00 91.94 201 THR A N 1
ATOM 1656 C CA . THR A 1 201 ? -6.069 -7.359 -20.333 1.00 91.94 201 THR A CA 1
ATOM 1657 C C . THR A 1 201 ? -6.266 -8.881 -20.338 1.00 91.94 201 THR A C 1
ATOM 1659 O O . THR A 1 201 ? -7.172 -9.385 -19.679 1.00 91.94 201 THR A O 1
ATOM 1662 N N . ASP A 1 202 ? -5.409 -9.634 -21.040 1.00 91.06 202 ASP A N 1
ATOM 1663 C CA . ASP A 1 202 ? -5.496 -11.094 -21.134 1.00 91.06 202 ASP A CA 1
ATOM 1664 C C . ASP A 1 202 ? -4.793 -11.781 -19.956 1.00 91.06 202 ASP A C 1
ATOM 1666 O O . ASP A 1 202 ? -3.564 -11.897 -19.908 1.00 91.06 202 ASP A O 1
ATOM 1670 N N . GLN A 1 203 ? -5.593 -12.303 -19.026 1.00 88.88 203 GLN A N 1
ATOM 1671 C CA . GLN A 1 203 ? -5.113 -13.049 -17.865 1.00 88.88 203 GLN A CA 1
ATOM 1672 C C . GLN A 1 203 ? -4.234 -14.256 -18.237 1.00 88.88 203 GLN A C 1
ATOM 1674 O O . GLN A 1 203 ? -3.374 -14.642 -17.448 1.00 88.88 203 GLN A O 1
ATOM 1679 N N . LYS A 1 204 ? -4.393 -14.854 -19.425 1.00 90.69 204 LYS A N 1
ATOM 1680 C CA . LYS A 1 204 ? -3.583 -16.010 -19.854 1.00 90.69 204 LYS A CA 1
ATOM 1681 C C . LYS A 1 204 ? -2.115 -15.652 -20.075 1.00 90.69 204 LYS A C 1
ATOM 1683 O O . LYS A 1 204 ? -1.256 -16.524 -20.001 1.00 90.69 204 LYS A O 1
ATOM 1688 N N . LEU A 1 205 ? -1.829 -14.379 -20.334 1.00 88.88 205 LEU A N 1
ATOM 1689 C CA . LEU A 1 205 ? -0.478 -13.849 -20.501 1.00 88.88 205 LEU A CA 1
ATOM 1690 C C . LEU A 1 205 ? 0.109 -13.315 -19.182 1.00 88.88 205 LEU A C 1
ATOM 1692 O O . LEU A 1 205 ? 1.238 -12.813 -19.177 1.00 88.88 205 LEU A O 1
ATOM 1696 N N . ALA A 1 206 ? -0.642 -13.397 -18.077 1.00 88.38 206 ALA A N 1
ATOM 1697 C CA . ALA A 1 206 ? -0.219 -12.892 -16.781 1.00 88.38 206 ALA A CA 1
ATOM 1698 C C . ALA A 1 206 ? 1.006 -13.651 -16.259 1.00 88.38 206 ALA A C 1
ATOM 1700 O O . ALA A 1 206 ? 1.041 -14.880 -16.189 1.00 88.38 206 ALA A O 1
ATOM 1701 N N . LYS A 1 207 ? 2.002 -12.885 -15.830 1.00 86.62 207 LYS A N 1
ATOM 1702 C CA . LYS A 1 207 ? 3.158 -13.348 -15.071 1.00 86.62 207 LYS A CA 1
ATOM 1703 C C . LYS A 1 207 ? 3.013 -12.897 -13.614 1.00 86.62 207 LYS A C 1
ATOM 1705 O O . LYS A 1 207 ? 2.313 -11.916 -13.350 1.00 86.62 207 LYS A O 1
ATOM 1710 N N . PRO A 1 208 ? 3.664 -13.583 -12.658 1.00 82.44 208 PRO A N 1
ATOM 1711 C CA . PRO A 1 208 ? 3.716 -13.117 -11.275 1.00 82.44 208 PRO A CA 1
ATOM 1712 C C . PRO A 1 208 ? 4.225 -11.675 -11.195 1.00 82.44 208 PRO A C 1
ATOM 1714 O O . PRO A 1 208 ? 5.137 -11.309 -11.943 1.00 82.44 208 PRO A O 1
ATOM 1717 N N . LEU A 1 209 ? 3.657 -10.865 -10.294 1.00 81.62 209 LEU A N 1
ATOM 1718 C CA . LEU A 1 209 ? 4.176 -9.518 -10.080 1.00 81.62 209 LEU A CA 1
ATOM 1719 C C . LEU A 1 209 ? 5.605 -9.596 -9.527 1.00 81.62 209 LEU A C 1
ATOM 1721 O O . LEU A 1 209 ? 5.833 -10.311 -8.545 1.00 81.62 209 LEU A O 1
ATOM 1725 N N . PRO A 1 210 ? 6.558 -8.857 -10.112 1.00 77.94 210 PRO A N 1
ATOM 1726 C CA . PRO A 1 210 ? 7.856 -8.661 -9.495 1.00 77.94 210 PRO A CA 1
ATOM 1727 C C . PRO A 1 210 ? 7.648 -7.818 -8.233 1.00 77.94 210 PRO A C 1
ATOM 1729 O O . PRO A 1 210 ? 7.132 -6.705 -8.300 1.00 77.94 210 PRO A O 1
ATOM 1732 N N . CYS A 1 211 ? 7.991 -8.373 -7.075 1.00 66.62 211 CYS A N 1
ATOM 1733 C CA . CYS A 1 211 ? 7.822 -7.710 -5.780 1.00 66.62 211 CYS A CA 1
ATOM 1734 C C . CYS A 1 211 ? 9.151 -7.348 -5.105 1.00 66.62 211 CYS A C 1
ATOM 1736 O O . CYS A 1 211 ? 9.126 -6.921 -3.953 1.00 66.62 211 CYS A O 1
ATOM 1738 N N . GLN A 1 212 ? 10.273 -7.532 -5.811 1.00 69.00 212 GLN A N 1
ATOM 1739 C CA . GLN A 1 212 ? 11.632 -7.374 -5.290 1.00 69.00 212 GLN A CA 1
ATOM 1740 C C . GLN A 1 212 ? 12.464 -6.422 -6.152 1.00 69.00 212 GLN A C 1
ATOM 1742 O O . GLN A 1 212 ? 12.258 -6.340 -7.370 1.00 69.00 212 GLN A O 1
ATOM 1747 N N . GLN A 1 213 ? 13.404 -5.722 -5.522 1.00 65.12 213 GLN A N 1
AT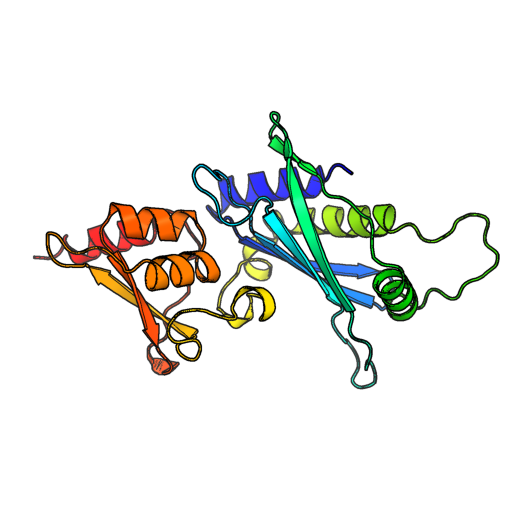OM 1748 C CA . GLN A 1 213 ? 14.422 -4.934 -6.205 1.00 65.12 213 GLN A CA 1
ATOM 1749 C C . GLN A 1 213 ? 15.346 -5.866 -7.012 1.00 65.12 213 GLN A C 1
ATOM 1751 O O . GLN A 1 213 ? 15.539 -7.039 -6.694 1.00 65.12 213 GLN A O 1
ATOM 1756 N N . GLY A 1 214 ? 15.872 -5.389 -8.143 1.00 67.31 214 GLY A N 1
ATOM 1757 C CA . GLY A 1 214 ? 16.728 -6.216 -9.000 1.00 67.31 214 GLY A CA 1
ATOM 1758 C C . GLY A 1 214 ? 15.954 -7.193 -9.892 1.00 67.31 214 GLY A C 1
ATOM 1759 O O . GLY A 1 214 ? 16.563 -7.946 -10.655 1.00 67.31 214 GLY A O 1
ATOM 1760 N N . ALA A 1 215 ? 14.617 -7.192 -9.848 1.00 77.31 215 ALA A N 1
ATOM 1761 C CA . ALA A 1 215 ? 13.794 -8.008 -10.737 1.00 77.31 215 ALA A CA 1
ATOM 1762 C C . ALA A 1 215 ? 13.967 -7.612 -12.215 1.00 77.31 215 ALA A C 1
ATOM 1764 O O . ALA A 1 215 ? 13.895 -8.473 -13.099 1.00 77.31 215 ALA A O 1
ATOM 1765 N N . VAL A 1 216 ? 14.217 -6.327 -12.495 1.00 79.12 216 VAL A N 1
ATOM 1766 C CA . VAL A 1 216 ? 14.459 -5.843 -13.862 1.00 79.12 216 VAL A CA 1
ATOM 1767 C C . VAL A 1 216 ? 15.869 -6.230 -14.315 1.00 79.12 216 VAL A C 1
ATOM 1769 O O . VAL A 1 216 ? 16.043 -6.681 -15.443 1.00 79.12 216 VAL A O 1
ATOM 1772 N N . GLU A 1 217 ? 16.869 -6.135 -13.443 1.00 79.50 217 GLU A N 1
ATOM 1773 C CA . GLU A 1 217 ? 18.242 -6.583 -13.675 1.00 79.50 217 GLU A CA 1
ATOM 1774 C C . GLU A 1 217 ? 18.332 -8.089 -13.900 1.00 79.50 217 GLU A C 1
ATOM 1776 O O . GLU A 1 217 ? 19.036 -8.535 -14.802 1.00 79.50 217 GLU A O 1
ATOM 1781 N N . ALA A 1 218 ? 17.627 -8.888 -13.101 1.00 77.94 218 ALA A N 1
ATOM 1782 C CA . ALA A 1 218 ? 17.570 -10.332 -13.288 1.00 77.94 218 ALA A CA 1
ATOM 1783 C C . ALA A 1 218 ? 16.998 -10.673 -14.671 1.00 77.94 218 ALA A C 1
ATOM 1785 O O . ALA A 1 218 ? 17.553 -11.516 -15.379 1.00 77.94 218 ALA A O 1
ATOM 1786 N N . TYR A 1 219 ? 15.944 -9.963 -15.090 1.00 76.75 219 TYR A N 1
ATOM 1787 C CA . TYR A 1 219 ? 15.404 -10.081 -16.440 1.00 76.75 219 TYR A CA 1
ATOM 1788 C C . TYR A 1 219 ? 16.417 -9.670 -17.515 1.00 76.75 219 TYR A C 1
ATOM 1790 O O . TYR A 1 219 ? 16.622 -10.426 -18.462 1.00 76.75 219 TYR A O 1
ATOM 1798 N N . THR A 1 220 ? 17.056 -8.501 -17.398 1.00 71.56 220 THR A N 1
ATOM 1799 C CA . THR A 1 220 ? 17.994 -8.032 -18.428 1.00 71.56 220 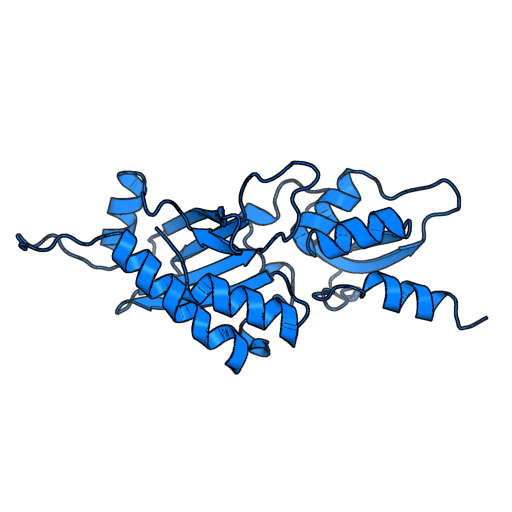THR A CA 1
ATOM 1800 C C . THR A 1 220 ? 19.201 -8.959 -18.534 1.00 71.56 220 THR A C 1
ATOM 1802 O O . THR A 1 220 ? 19.583 -9.321 -19.642 1.00 71.56 220 THR A O 1
ATOM 1805 N N . ARG A 1 221 ? 19.750 -9.452 -17.418 1.00 75.50 221 ARG A N 1
ATOM 1806 C CA . ARG A 1 221 ? 20.832 -10.450 -17.443 1.00 75.50 221 ARG A CA 1
ATOM 1807 C C . ARG A 1 221 ? 20.412 -11.721 -18.183 1.00 75.50 221 ARG A C 1
ATOM 1809 O O . ARG A 1 221 ? 21.144 -12.161 -19.059 1.00 75.50 221 ARG A O 1
ATOM 1816 N N . GLN A 1 222 ? 19.230 -12.271 -17.901 1.00 68.00 222 GLN A N 1
ATOM 1817 C CA . GLN A 1 222 ? 18.736 -13.469 -18.595 1.00 68.00 222 GLN A CA 1
ATOM 1818 C C . GLN A 1 222 ? 18.461 -13.229 -20.087 1.00 68.00 222 GLN A C 1
ATOM 1820 O O . GLN A 1 222 ? 18.764 -14.090 -20.908 1.00 68.00 222 GLN A O 1
ATOM 1825 N N . ALA A 1 223 ? 17.916 -12.066 -20.448 1.00 62.19 223 ALA A N 1
ATOM 1826 C CA . ALA A 1 223 ? 17.584 -11.726 -21.831 1.00 62.19 223 ALA A CA 1
ATOM 1827 C C . ALA A 1 223 ? 18.819 -11.484 -22.721 1.00 62.19 223 ALA A C 1
ATOM 1829 O O . ALA A 1 223 ? 18.704 -11.586 -23.939 1.00 62.19 223 ALA A O 1
ATOM 1830 N N . PHE A 1 224 ? 19.980 -11.175 -22.129 1.00 57.47 224 PHE A N 1
ATOM 1831 C CA . PHE A 1 224 ? 21.218 -10.849 -22.851 1.00 57.47 224 PHE A CA 1
ATOM 1832 C C . PHE A 1 224 ? 22.382 -11.832 -22.608 1.00 57.47 224 PHE A C 1
ATOM 1834 O O . PHE A 1 224 ? 23.465 -11.616 -23.147 1.00 57.47 224 PHE A O 1
ATOM 1841 N N . GLN A 1 225 ? 22.191 -12.905 -21.826 1.00 51.38 225 GLN A N 1
ATOM 1842 C CA . GLN A 1 225 ? 23.210 -13.949 -21.586 1.00 51.38 225 GLN A CA 1
ATOM 1843 C C . GLN A 1 225 ? 23.009 -15.246 -22.385 1.00 51.38 225 GLN A C 1
ATOM 1845 O O . GLN A 1 225 ? 23.871 -16.118 -22.316 1.00 51.38 225 GLN A O 1
ATOM 1850 N N . ASN A 1 226 ? 21.941 -15.370 -23.175 1.00 38.56 226 ASN A N 1
ATOM 1851 C CA . ASN A 1 226 ? 21.814 -16.437 -24.170 1.00 38.56 226 ASN A CA 1
ATOM 1852 C C . ASN A 1 226 ? 21.927 -15.828 -25.579 1.00 38.56 226 ASN A C 1
ATOM 1854 O O . ASN A 1 226 ? 20.955 -15.205 -26.016 1.00 38.56 226 ASN A O 1
ATOM 1858 N N . PRO A 1 227 ? 23.099 -15.929 -26.240 1.00 42.28 227 PRO A N 1
ATOM 1859 C CA . PRO A 1 227 ? 23.252 -15.559 -27.645 1.00 42.28 227 PRO A CA 1
ATOM 1860 C C . PRO A 1 227 ? 22.428 -16.455 -28.579 1.00 42.28 227 PRO A C 1
ATOM 1862 O O . PRO A 1 227 ? 22.181 -17.632 -28.222 1.00 42.28 227 PRO A O 1
#

Secondary structur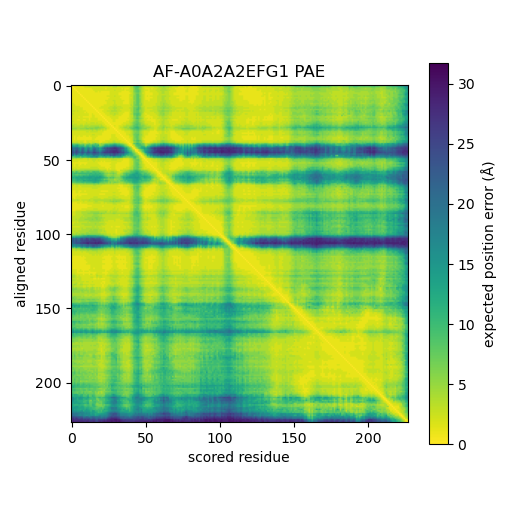e (DSSP, 8-state):
-B-HHHHHHHHHHHHHH--SEEEEEEEETTEEEEEEEE--S--SS-S-SSEEEEEEEE--STT-----EEEEEEEE-TTS-EEE-----HHHHHHHHHHTT------SS---HHHHHHHHHHHGGGTGGGHHHHB--SGGGS-GGGT-S-SSTT--EEEEEEEPPTT----HHHHHHHHHHH-HHHHHHHHHHTEEEEEES-GGG--PPP-STTHHHHHHHHHHS--

Organism: NCBI:txid1960968

Foldseek 3Di:
DWLQLLLVLQVLCCVPVQFQKWKDWADQPPWIKIWIWGHAPDPVDDDAQFTWIKIWIDDPDPPPPQTAIDTWGWDADPVSIIDTDLDDPPVNVVSVCVSSVPDDDVDPDDDDSVVVVRRVSNRSNCCSVPVVVIADWFQVVQDPVLLPDAPPSLQRAFLAKDQDPPPAAEDPRQLVNCCSRANNLRSVVRRVRRMGTDTGNDPVSHDTRNRHHCPVVVVVCVVPVPD

Nearest PDB structures (foldseek):
  7k5j-assembly6_V  TM=2.452E-01  e=2.847E+00  Saccharomyces cerevisiae S288C
  1izn-assembly1_B  TM=1.872E-01  e=9.408E+00  Gallus gallus

pLDDT: mean 85.86, std 12.23, range [38.56, 98.44]

Sequence (227 aa):
MNLPELTETTRLVLERYDATRFRWEYRNGKALFSAFFAYEPESGTLDWPYMPLLVSYRPTQPEDTQHWSHLYEVHQDRQGMLYANPMLSHEEYKTLIEVLGIHPAPTDSPFRVSGFLQELQHASGAVPGHWNRHRIRAIQDIPSSLRNDVEEPDAVYFCGWHQNPAGKHPTARNLEKTRRFLGPAIADECRRLRVSSRWTTDQKLAKPLPCQQGAVEAYTRQAFQNP